Protein AF-A0AAQ4PZZ3-F1 (afdb_monomer)

Mean predicted aligned error: 20.76 Å

InterPro domains:
  IPR018154 TLV/ENV coat polyprotein [PF00429] (62-166)
  IPR018154 TLV/ENV coat polyprotein [PTHR10424] (34-172)

Sequence (214 aa):
MCLTSSNTPVRQLKFCGDCFHGQEWEKNTLRLETVDYRFKSFVNMTLAGLKGIREEMTAMRLMIMQNRMVLDQLTAAQGGVCAIVGEYCCTFIPENDEGIIHQAIQNMTKLQESMTRDKSPSPDWLTRVWYSWKGTLIQAATILCVLFAFVICGIPLIRHTIAQLLAKQMAMYSLGSPDDSPPNLFPRRDSDNNPNSDSDSLDELNTYDLDTYA

Structure (mmCIF, N/CA/C/O backbone):
data_AF-A0AAQ4PZZ3-F1
#
_entry.id   AF-A0AAQ4PZZ3-F1
#
loop_
_atom_site.group_PDB
_atom_site.id
_atom_site.type_symbol
_atom_site.label_atom_id
_atom_site.label_alt_id
_atom_site.label_comp_id
_atom_site.label_asym_id
_atom_site.label_entity_id
_atom_site.label_seq_id
_atom_site.pdbx_PDB_ins_code
_atom_site.Cartn_x
_atom_site.Cartn_y
_atom_site.Cartn_z
_atom_site.occupancy
_atom_site.B_iso_or_equiv
_atom_site.auth_seq_id
_atom_site.auth_comp_id
_atom_site.auth_asym_id
_atom_site.auth_atom_id
_atom_site.pdbx_PDB_model_num
ATOM 1 N N . MET A 1 1 ? -5.065 18.363 -39.121 1.00 35.03 1 MET A N 1
ATOM 2 C CA . MET A 1 1 ? -4.910 19.587 -38.306 1.00 35.03 1 MET A CA 1
ATOM 3 C C . MET A 1 1 ? -4.297 19.180 -36.978 1.00 35.03 1 MET A C 1
ATOM 5 O O . MET A 1 1 ? -4.949 18.469 -36.229 1.00 35.03 1 MET A O 1
ATOM 9 N N . CYS A 1 2 ? -3.036 19.536 -36.733 1.00 34.09 2 CYS A N 1
ATOM 10 C CA . CYS A 1 2 ? -2.372 19.288 -35.452 1.00 34.09 2 CYS A CA 1
ATOM 11 C C . CYS A 1 2 ? -2.546 20.530 -34.577 1.00 34.09 2 CYS A C 1
ATOM 13 O O . CYS A 1 2 ? -2.171 21.620 -35.001 1.00 34.09 2 CYS A O 1
ATOM 15 N N . LEU A 1 3 ? -3.116 20.372 -33.383 1.00 48.75 3 LEU A N 1
ATOM 16 C CA . LEU A 1 3 ? -3.110 21.426 -32.374 1.00 48.75 3 LEU A CA 1
ATOM 17 C C . LEU A 1 3 ? -1.761 21.380 -31.655 1.00 48.75 3 LEU A C 1
ATOM 19 O O . LEU A 1 3 ? -1.425 20.391 -31.008 1.00 48.75 3 LEU A O 1
ATOM 23 N N . THR A 1 4 ? -0.971 22.439 -31.794 1.00 40.16 4 THR A N 1
ATOM 24 C CA . THR A 1 4 ? 0.245 22.644 -31.007 1.00 40.16 4 THR A CA 1
ATOM 25 C C . THR A 1 4 ? -0.136 23.317 -29.691 1.00 40.16 4 THR A C 1
ATOM 27 O O . THR A 1 4 ? -0.435 24.509 -29.681 1.00 40.16 4 THR A O 1
ATOM 30 N N . SER A 1 5 ? -0.129 22.573 -28.582 1.00 40.22 5 SER A N 1
ATOM 31 C CA . SER A 1 5 ? -0.116 23.179 -27.245 1.00 40.22 5 SER A CA 1
ATOM 32 C C . SER A 1 5 ? 1.326 23.545 -26.908 1.00 40.22 5 SER A C 1
ATOM 34 O O . SER A 1 5 ? 2.179 22.666 -26.785 1.00 40.22 5 SER A O 1
ATOM 36 N N . SER A 1 6 ? 1.608 24.842 -26.805 1.00 46.06 6 SER A N 1
ATOM 37 C CA . SER A 1 6 ? 2.870 25.339 -26.263 1.00 46.06 6 SER A CA 1
ATOM 38 C C . SER A 1 6 ? 2.958 25.020 -24.762 1.00 46.06 6 SER A C 1
ATOM 40 O O . SER A 1 6 ? 1.937 24.907 -24.088 1.00 46.06 6 SER A O 1
ATOM 4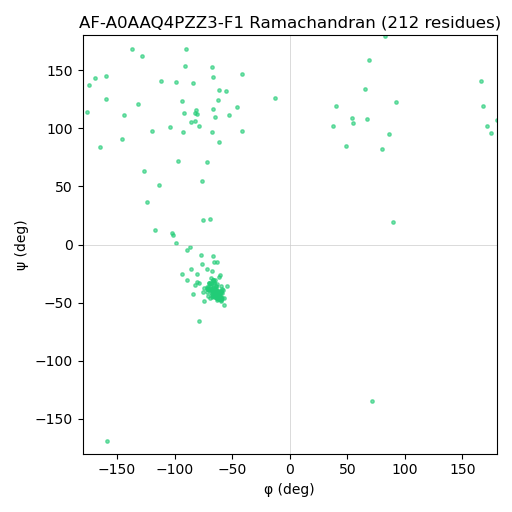2 N N . ASN A 1 7 ? 4.190 24.887 -24.261 1.00 51.09 7 ASN A N 1
ATOM 43 C CA . ASN A 1 7 ? 4.594 24.614 -22.873 1.00 51.09 7 ASN A CA 1
ATOM 44 C C . ASN A 1 7 ? 4.532 23.161 -22.371 1.00 51.09 7 ASN A C 1
ATOM 46 O O . ASN A 1 7 ? 3.656 22.788 -21.602 1.00 51.09 7 ASN A O 1
ATOM 50 N N . THR A 1 8 ? 5.567 22.374 -22.687 1.00 41.19 8 THR A N 1
ATOM 51 C CA . THR A 1 8 ? 6.328 21.560 -21.706 1.00 41.19 8 THR A CA 1
ATOM 52 C C . THR A 1 8 ? 7.609 20.997 -22.357 1.00 41.19 8 THR A C 1
ATOM 54 O O . THR A 1 8 ? 7.590 20.651 -23.539 1.00 41.19 8 THR A O 1
ATOM 57 N N . PRO A 1 9 ? 8.747 20.904 -21.636 1.00 4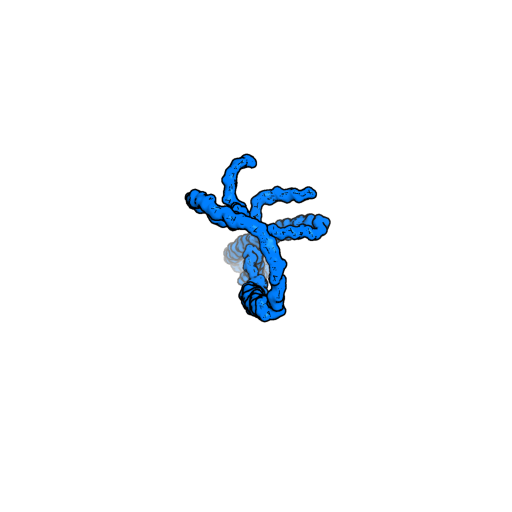8.69 9 PRO A N 1
ATOM 58 C CA . PRO A 1 9 ? 10.034 20.535 -22.221 1.00 48.69 9 PRO A CA 1
ATOM 59 C C . PRO A 1 9 ? 10.336 19.039 -22.038 1.00 48.69 9 PRO A C 1
ATOM 61 O O . PRO A 1 9 ? 11.206 18.679 -21.252 1.00 48.69 9 PRO A O 1
ATOM 64 N N . VAL A 1 10 ? 9.656 18.135 -22.751 1.00 38.62 10 VAL A N 1
ATOM 65 C CA . VAL A 1 10 ? 10.131 16.740 -22.845 1.00 38.62 10 VAL A CA 1
ATOM 66 C C . VAL A 1 10 ? 9.848 16.153 -24.231 1.00 38.62 10 VAL A C 1
ATOM 68 O O . VAL A 1 10 ? 8.706 15.921 -24.595 1.00 38.62 10 VAL A O 1
ATOM 71 N N . ARG A 1 11 ? 10.932 15.925 -24.988 1.00 40.38 11 ARG A N 1
ATOM 72 C CA . ARG A 1 11 ? 11.081 15.041 -26.164 1.00 40.38 11 ARG A CA 1
ATOM 73 C C . ARG A 1 11 ? 9.895 14.950 -27.138 1.00 40.38 11 ARG A C 1
ATOM 75 O O . ARG A 1 11 ? 8.987 14.144 -26.984 1.00 40.38 11 ARG A O 1
ATOM 82 N N . GLN A 1 12 ? 10.047 15.658 -28.254 1.00 38.38 12 GLN A N 1
ATOM 83 C CA . GLN A 1 12 ? 9.308 15.446 -29.500 1.00 38.38 12 GLN A CA 1
ATOM 84 C C . GLN A 1 12 ? 9.582 14.042 -30.076 1.00 38.38 12 GLN A C 1
ATOM 86 O O . GLN A 1 12 ? 10.481 13.863 -30.896 1.00 38.38 12 GLN A O 1
ATOM 91 N N . LEU A 1 13 ? 8.812 13.034 -29.667 1.00 39.34 13 LEU A N 1
ATOM 92 C CA . LEU A 1 13 ? 8.649 11.800 -30.438 1.00 39.34 13 LEU A CA 1
ATOM 93 C C . LEU A 1 13 ? 7.413 11.963 -31.326 1.00 39.34 13 LEU A C 1
ATOM 95 O O . LEU A 1 13 ? 6.281 11.772 -30.892 1.00 39.34 13 LEU A O 1
ATOM 99 N N . LYS A 1 14 ? 7.644 12.346 -32.587 1.00 45.34 14 LYS A N 1
ATOM 100 C CA . LYS A 1 14 ? 6.624 12.302 -33.641 1.00 45.34 14 LYS A CA 1
ATOM 101 C C . LYS A 1 14 ? 6.298 10.839 -33.944 1.00 45.34 14 LYS A C 1
ATOM 103 O O . LYS A 1 14 ? 6.995 10.201 -34.726 1.00 45.34 14 LYS A O 1
ATOM 108 N N . PHE A 1 15 ? 5.227 10.324 -33.349 1.00 40.03 15 PHE A N 1
ATOM 109 C CA . PHE A 1 15 ? 4.553 9.129 -33.848 1.00 40.03 15 PHE A CA 1
ATOM 110 C C . PHE A 1 15 ? 3.612 9.546 -34.982 1.00 40.03 15 PHE A C 1
ATOM 112 O O . PHE A 1 15 ? 2.582 10.173 -34.753 1.00 40.03 15 PHE A O 1
ATOM 119 N N . CYS A 1 16 ? 3.998 9.235 -36.219 1.00 52.06 16 CYS A N 1
ATOM 120 C CA . CYS A 1 16 ? 3.096 9.238 -37.365 1.00 52.06 16 CYS A CA 1
ATOM 121 C C . CYS A 1 16 ? 2.775 7.769 -37.665 1.00 52.06 16 CYS A C 1
ATOM 123 O O . CYS A 1 16 ? 3.623 7.048 -38.185 1.00 52.06 16 CYS A O 1
ATOM 125 N N . GLY A 1 17 ? 1.598 7.319 -37.235 1.00 43.00 17 GLY A N 1
ATOM 126 C CA . GLY A 1 17 ? 1.113 5.948 -37.396 1.00 43.00 17 GLY A CA 1
ATOM 127 C C . GLY A 1 17 ? -0.215 5.771 -36.659 1.00 43.00 17 GLY A C 1
ATOM 128 O O . GLY A 1 17 ? -0.222 5.592 -35.449 1.00 43.00 17 GLY A O 1
ATOM 129 N N . ASP A 1 18 ? -1.316 5.912 -37.401 1.00 45.34 18 ASP A N 1
ATOM 130 C CA . ASP A 1 18 ? -2.713 5.573 -37.077 1.00 45.34 18 ASP A CA 1
ATOM 131 C C . ASP A 1 18 ? -3.307 6.036 -35.725 1.00 45.34 18 ASP A C 1
ATOM 133 O O . ASP A 1 18 ? -3.464 5.288 -34.761 1.00 45.34 18 ASP A O 1
ATOM 137 N N . CYS A 1 19 ? -3.798 7.283 -35.705 1.00 53.69 19 CYS A N 1
ATOM 138 C CA . CYS A 1 19 ? -4.486 7.929 -34.575 1.00 53.69 19 CYS A CA 1
ATOM 139 C C . CYS A 1 19 ? -5.946 7.487 -34.309 1.00 53.69 19 CYS A C 1
ATOM 141 O O . CYS A 1 19 ? -6.675 8.232 -33.655 1.00 53.69 19 CYS A O 1
ATOM 143 N N . PHE A 1 20 ? -6.415 6.319 -34.763 1.00 49.25 20 PHE A N 1
ATOM 144 C CA . PHE A 1 20 ? -7.788 5.879 -34.434 1.00 49.25 20 PHE A CA 1
ATOM 145 C C . PHE A 1 20 ? -7.873 4.990 -33.188 1.00 49.25 20 PHE A C 1
ATOM 147 O O . PHE A 1 20 ? -8.886 5.012 -32.498 1.00 49.25 20 PHE A O 1
ATOM 154 N N . HIS A 1 21 ? -6.796 4.286 -32.824 1.00 55.56 21 HIS A N 1
ATOM 155 C CA . HIS A 1 21 ? -6.769 3.500 -31.586 1.00 55.56 21 HIS A CA 1
ATOM 156 C C . HIS A 1 21 ? -6.354 4.340 -30.362 1.00 55.56 21 HIS A C 1
ATOM 158 O O . HIS A 1 21 ? -6.675 3.967 -29.242 1.00 55.56 21 HIS A O 1
ATOM 164 N N . GLY A 1 22 ? -5.678 5.484 -30.559 1.00 56.22 22 GLY A N 1
ATOM 165 C CA . GLY A 1 22 ? -5.090 6.332 -29.507 1.00 56.22 22 GLY A CA 1
ATOM 166 C C . GLY A 1 22 ? -6.082 6.979 -28.529 1.00 56.22 22 GLY A C 1
ATOM 167 O O . GLY A 1 22 ? -5.800 7.073 -27.337 1.00 56.22 22 GLY A O 1
ATOM 168 N N . GLN A 1 23 ? -7.266 7.380 -29.003 1.00 60.12 23 GLN A N 1
ATOM 169 C CA . GLN A 1 23 ? -8.219 8.173 -28.208 1.00 60.12 23 GLN A CA 1
ATOM 170 C C . GLN A 1 23 ? -8.910 7.380 -27.084 1.00 60.12 23 GLN A C 1
ATOM 172 O O . GLN A 1 23 ? -9.441 7.964 -26.136 1.00 60.12 23 GLN A O 1
ATOM 177 N N . GLU A 1 24 ? -8.939 6.052 -27.196 1.00 68.50 24 GLU A N 1
ATOM 178 C CA . GLU A 1 24 ? -9.535 5.167 -26.193 1.00 68.50 24 GLU A CA 1
ATOM 179 C C . GLU A 1 24 ? -8.567 4.898 -25.033 1.00 68.50 24 GLU A C 1
ATOM 181 O O . GLU A 1 24 ? -8.981 4.881 -23.873 1.00 68.50 24 GLU A O 1
ATOM 186 N N . TRP A 1 25 ? -7.262 4.815 -25.311 1.00 65.94 25 TRP A N 1
ATOM 187 C CA . TRP A 1 25 ? -6.237 4.642 -24.279 1.00 65.94 25 TRP A CA 1
ATOM 188 C C . TRP A 1 25 ? -6.133 5.855 -23.352 1.00 65.94 25 TRP A C 1
ATOM 190 O O . TRP A 1 25 ? -6.028 5.673 -22.145 1.00 65.94 25 TRP A O 1
ATOM 200 N N . GLU A 1 26 ? -6.239 7.086 -23.867 1.00 74.38 26 GLU A N 1
ATOM 201 C CA . GLU A 1 26 ? -6.199 8.298 -23.027 1.00 74.38 26 GLU A CA 1
ATOM 202 C C . GLU A 1 26 ? -7.361 8.346 -22.025 1.00 74.38 26 GLU A C 1
ATOM 204 O O . GLU A 1 26 ? -7.168 8.622 -20.837 1.00 74.38 26 GLU A O 1
ATOM 209 N N . LYS A 1 27 ? -8.575 8.005 -22.480 1.00 80.19 27 LYS A N 1
ATOM 210 C CA . LYS A 1 27 ? -9.764 7.932 -21.617 1.00 80.1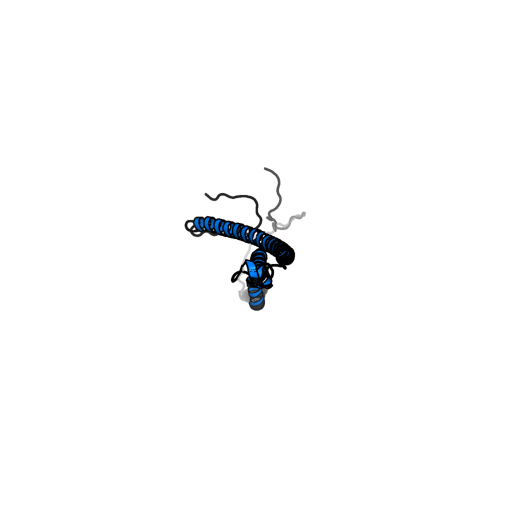9 27 LYS A CA 1
ATOM 211 C C . LYS A 1 27 ? -9.614 6.840 -20.557 1.00 80.19 27 LYS A C 1
ATOM 213 O O . LYS A 1 27 ? -9.992 7.062 -19.407 1.00 80.19 27 LYS A O 1
ATOM 218 N N . ASN A 1 28 ? -9.047 5.691 -20.921 1.00 85.69 28 ASN A N 1
ATOM 219 C CA . ASN A 1 28 ? -8.851 4.563 -20.009 1.00 85.69 28 ASN A CA 1
ATOM 220 C C . ASN A 1 28 ? -7.746 4.828 -18.970 1.00 85.69 28 ASN A C 1
ATOM 222 O O . ASN A 1 28 ? -7.923 4.479 -17.802 1.00 85.69 28 ASN A O 1
ATOM 226 N N . THR A 1 29 ? -6.663 5.518 -19.337 1.00 86.38 29 THR A N 1
ATOM 227 C CA . THR A 1 29 ? -5.587 5.909 -18.406 1.00 86.38 29 THR A CA 1
ATOM 228 C C . THR A 1 29 ? -6.093 6.858 -17.320 1.00 86.38 29 THR A C 1
ATOM 230 O O . THR A 1 29 ? -5.904 6.590 -16.135 1.00 86.38 29 THR A O 1
ATOM 233 N N . LEU A 1 30 ? -6.840 7.907 -17.691 1.00 85.50 30 LEU A N 1
ATOM 234 C CA . LEU A 1 30 ? -7.425 8.848 -16.721 1.00 85.50 30 LEU A CA 1
ATOM 235 C C . LEU A 1 30 ? -8.374 8.154 -15.732 1.00 85.50 30 LEU A C 1
ATOM 237 O O . LEU A 1 30 ? -8.458 8.515 -14.553 1.00 85.50 30 LEU A O 1
ATOM 241 N N . ARG A 1 31 ? -9.110 7.144 -16.206 1.00 87.50 31 ARG A N 1
ATOM 242 C CA . ARG A 1 31 ? -10.007 6.348 -15.363 1.00 87.50 31 ARG A CA 1
ATOM 243 C C . ARG A 1 31 ? -9.231 5.508 -14.356 1.00 87.50 31 ARG A C 1
ATOM 245 O O . ARG A 1 31 ? -9.631 5.484 -13.194 1.00 87.50 31 ARG A O 1
ATOM 252 N N . LEU A 1 32 ? -8.131 4.883 -14.768 1.00 89.56 32 LEU A N 1
ATOM 253 C CA . LEU A 1 32 ? -7.269 4.104 -13.877 1.00 89.56 32 LEU A CA 1
ATOM 254 C C . LEU A 1 32 ? -6.655 4.976 -12.776 1.00 89.56 32 LEU A C 1
ATOM 256 O O . LEU A 1 32 ? -6.766 4.629 -11.602 1.00 89.56 32 LEU A O 1
ATOM 260 N N . GLU A 1 33 ? -6.111 6.143 -13.126 1.00 88.44 33 GLU A N 1
ATOM 261 C CA . GLU A 1 33 ? -5.552 7.093 -12.151 1.00 88.44 33 GLU A CA 1
ATOM 262 C C . GLU A 1 33 ? -6.607 7.579 -11.149 1.00 88.44 33 GLU A C 1
ATOM 264 O O . GLU A 1 33 ? -6.365 7.661 -9.943 1.00 88.44 33 GLU A O 1
ATOM 269 N N . THR A 1 34 ? -7.818 7.856 -11.640 1.00 91.38 34 THR A N 1
ATOM 270 C CA . THR A 1 34 ? -8.932 8.285 -10.788 1.00 91.38 34 THR A CA 1
ATOM 271 C C . THR A 1 34 ? -9.346 7.189 -9.804 1.00 91.38 34 THR A C 1
ATOM 273 O O . THR A 1 34 ? -9.641 7.486 -8.644 1.00 91.38 34 THR A O 1
ATOM 276 N N . VAL A 1 35 ? -9.403 5.931 -10.251 1.00 92.50 35 VAL A N 1
ATOM 277 C CA . VAL A 1 35 ? -9.747 4.787 -9.395 1.00 92.50 35 VAL A CA 1
ATOM 278 C C . VAL A 1 35 ? -8.662 4.559 -8.346 1.00 92.50 35 VAL A C 1
ATOM 280 O O . VAL A 1 35 ? -8.999 4.417 -7.172 1.00 92.50 35 VAL A O 1
ATOM 283 N N . ASP A 1 36 ? -7.387 4.610 -8.731 1.00 90.06 36 ASP A N 1
ATOM 284 C CA . ASP A 1 36 ? -6.252 4.469 -7.812 1.00 90.06 36 ASP A CA 1
ATOM 285 C C . ASP A 1 36 ? -6.263 5.550 -6.719 1.00 90.06 36 ASP A C 1
ATOM 287 O O . ASP A 1 36 ? -6.178 5.246 -5.527 1.00 90.06 36 ASP A O 1
ATOM 291 N N . TYR A 1 37 ? -6.480 6.815 -7.093 1.00 88.94 37 TYR A N 1
ATOM 292 C CA . TYR A 1 37 ? -6.589 7.913 -6.131 1.00 88.94 37 TYR A CA 1
ATOM 293 C C . TYR A 1 37 ? -7.740 7.706 -5.134 1.00 88.94 37 TYR A C 1
ATOM 295 O O . TYR A 1 37 ? -7.566 7.866 -3.921 1.00 88.94 37 TYR A O 1
ATOM 303 N N . ARG A 1 38 ? -8.924 7.328 -5.633 1.00 93.88 38 ARG A N 1
ATOM 304 C CA . ARG A 1 38 ? -10.102 7.077 -4.790 1.00 93.88 38 ARG A CA 1
ATOM 305 C C . ARG A 1 38 ? -9.882 5.888 -3.866 1.00 93.88 38 ARG A C 1
ATOM 307 O O . ARG A 1 38 ? -10.260 5.959 -2.701 1.00 93.88 38 ARG A O 1
ATOM 314 N N . PHE A 1 39 ? -9.248 4.833 -4.360 1.00 93.19 39 PHE A N 1
ATOM 315 C CA . PHE A 1 39 ? -8.939 3.646 -3.576 1.00 93.19 39 PHE A CA 1
ATOM 316 C C . PHE A 1 39 ? -7.928 3.949 -2.462 1.00 93.19 39 PHE A C 1
ATOM 318 O O . PHE A 1 39 ? -8.168 3.597 -1.309 1.00 93.19 39 PHE A O 1
ATOM 325 N N . LYS A 1 40 ? -6.864 4.706 -2.757 1.00 91.62 40 LYS A N 1
ATOM 326 C CA . LYS A 1 40 ? -5.902 5.193 -1.751 1.00 91.62 40 LYS A CA 1
ATOM 327 C C . LYS A 1 40 ? -6.579 6.011 -0.655 1.00 91.62 40 LYS A C 1
ATOM 329 O O . LYS A 1 40 ? -6.319 5.800 0.529 1.00 91.62 40 LYS A O 1
ATOM 334 N N . SER A 1 41 ? -7.463 6.930 -1.042 1.00 93.62 41 SER A N 1
ATOM 335 C CA . SER A 1 41 ? -8.235 7.739 -0.095 1.00 93.62 41 SER A CA 1
ATOM 336 C C . SER A 1 41 ? -9.170 6.877 0.757 1.00 93.62 41 SER A C 1
ATOM 338 O O . SER A 1 41 ? -9.195 7.030 1.978 1.00 93.62 41 SER A O 1
ATOM 340 N N . PHE A 1 42 ? -9.876 5.930 0.133 1.00 94.88 42 PHE A N 1
ATOM 341 C CA . PHE A 1 42 ? -10.747 4.981 0.818 1.00 94.88 42 PHE A CA 1
ATOM 342 C C . PHE A 1 42 ? -9.979 4.177 1.871 1.00 94.88 42 PHE A C 1
ATOM 344 O O . PHE A 1 42 ? -10.359 4.206 3.037 1.00 94.88 42 PHE A O 1
ATOM 351 N N . VAL A 1 43 ? -8.853 3.558 1.503 1.00 94.81 43 VAL A N 1
ATOM 352 C CA . VAL A 1 43 ? -8.017 2.779 2.433 1.00 94.81 43 VAL A CA 1
ATOM 353 C C . VAL A 1 43 ? -7.513 3.641 3.591 1.00 94.81 43 VAL A C 1
ATOM 355 O O . VAL A 1 43 ? -7.551 3.194 4.735 1.00 94.81 43 VAL A O 1
ATOM 358 N N . ASN A 1 44 ? -7.102 4.886 3.333 1.00 94.44 44 ASN A N 1
ATOM 359 C CA . ASN A 1 44 ? -6.669 5.805 4.387 1.00 94.44 44 ASN A CA 1
ATOM 360 C C . ASN A 1 44 ? -7.804 6.142 5.375 1.00 94.44 44 ASN A C 1
ATOM 362 O O . ASN A 1 44 ? -7.593 6.135 6.588 1.00 94.44 44 ASN A O 1
ATOM 366 N N . MET A 1 45 ? -9.021 6.391 4.875 1.00 95.25 45 MET A N 1
ATOM 367 C CA . MET A 1 45 ? -10.197 6.630 5.722 1.00 95.25 45 MET A CA 1
ATOM 368 C C . MET A 1 45 ? -10.602 5.378 6.509 1.00 95.25 45 MET A C 1
ATOM 370 O O . MET A 1 45 ? -10.880 5.469 7.703 1.00 95.25 45 MET A O 1
ATOM 374 N N . THR A 1 46 ? -10.591 4.199 5.880 1.00 94.88 46 THR A N 1
ATOM 375 C CA . THR A 1 46 ? -10.889 2.929 6.557 1.00 94.88 46 THR A CA 1
ATOM 376 C C . THR A 1 46 ? -9.865 2.620 7.647 1.00 94.88 46 THR A C 1
ATOM 378 O O . THR A 1 46 ? -10.247 2.198 8.736 1.00 94.88 46 THR A O 1
ATOM 381 N N . LEU A 1 47 ? -8.578 2.885 7.400 1.00 94.25 47 LEU A N 1
ATOM 382 C CA . LEU A 1 47 ? -7.520 2.714 8.394 1.00 94.25 47 LEU A CA 1
ATO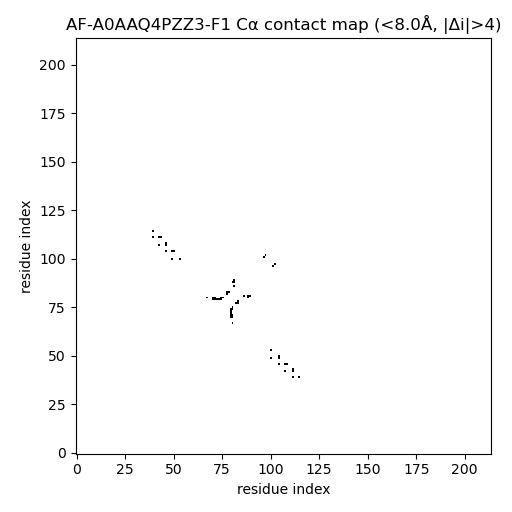M 383 C C . LEU A 1 47 ? -7.746 3.611 9.619 1.00 94.25 47 LEU A C 1
ATOM 385 O O . LEU A 1 47 ? -7.565 3.154 10.747 1.00 94.25 47 LEU A O 1
ATOM 389 N N . ALA A 1 48 ? -8.154 4.865 9.410 1.00 94.06 48 ALA A N 1
ATOM 390 C CA . ALA A 1 48 ? -8.496 5.779 10.498 1.00 94.06 48 ALA A CA 1
ATOM 391 C C . ALA A 1 48 ? -9.726 5.293 11.286 1.00 94.06 48 ALA A C 1
ATOM 393 O O . ALA A 1 48 ? -9.681 5.242 12.514 1.00 94.06 48 ALA A O 1
ATOM 394 N N . GLY A 1 49 ? -10.784 4.855 10.593 1.00 94.50 49 GLY A N 1
ATOM 395 C CA . GLY A 1 49 ? -11.991 4.317 11.227 1.00 94.50 49 GLY A CA 1
ATOM 396 C C . GLY A 1 49 ? -11.725 3.059 12.057 1.00 94.50 49 GLY A C 1
ATOM 397 O O . GLY A 1 49 ? -12.165 2.971 13.199 1.00 94.50 49 GLY A O 1
ATOM 398 N N . LEU A 1 50 ? -10.937 2.111 11.538 1.00 92.81 50 LEU A N 1
ATOM 399 C CA . LEU A 1 50 ? -10.566 0.900 12.279 1.00 92.81 50 LEU A CA 1
ATOM 400 C C . LEU A 1 50 ? -9.739 1.205 13.535 1.00 92.81 50 LEU A C 1
ATOM 402 O O . LEU A 1 50 ? -9.855 0.485 14.527 1.00 92.81 50 LEU A O 1
ATOM 406 N N . LYS A 1 51 ? -8.893 2.245 13.501 1.00 90.88 51 LYS A N 1
ATOM 407 C CA . LYS A 1 51 ? -8.127 2.677 14.680 1.00 90.88 51 LYS A CA 1
ATOM 408 C C . LYS A 1 51 ? -9.063 3.242 15.748 1.00 90.88 51 LYS A C 1
ATOM 410 O O . LYS A 1 51 ? -8.967 2.811 16.891 1.00 90.88 51 LYS A O 1
ATOM 415 N N . GLY A 1 52 ? -10.011 4.095 15.353 1.00 92.31 52 GLY A N 1
ATOM 416 C CA . GLY A 1 52 ? -11.034 4.630 16.257 1.00 92.31 52 GLY A CA 1
ATOM 417 C C . GLY A 1 52 ? -11.897 3.536 16.892 1.00 92.31 52 GLY A C 1
ATOM 418 O O . GLY A 1 52 ? -12.010 3.478 18.111 1.00 92.31 52 GLY A O 1
ATOM 419 N N . ILE A 1 53 ? -12.410 2.594 16.090 1.00 91.31 53 ILE A N 1
ATOM 420 C CA . ILE A 1 53 ? -13.224 1.466 16.586 1.00 91.31 53 ILE A CA 1
ATOM 421 C C . ILE A 1 53 ? -12.459 0.635 17.621 1.00 91.31 53 ILE A C 1
ATOM 423 O O . ILE A 1 53 ? -13.036 0.195 18.612 1.00 91.31 53 ILE A O 1
ATOM 427 N N . ARG A 1 54 ? -11.156 0.413 17.410 1.00 88.88 54 ARG A N 1
ATOM 428 C CA . ARG A 1 54 ? -10.328 -0.327 18.368 1.00 88.88 54 ARG A CA 1
ATOM 429 C C . ARG A 1 54 ? -10.239 0.396 19.711 1.00 88.88 54 ARG A C 1
ATOM 431 O O . ARG A 1 54 ? -10.362 -0.243 20.751 1.00 88.88 54 ARG A O 1
ATOM 438 N N . GLU A 1 55 ? -9.994 1.702 19.693 1.00 88.38 55 GLU A N 1
ATOM 439 C CA . GLU A 1 55 ? -9.878 2.510 20.910 1.00 88.38 55 GLU A CA 1
ATOM 440 C C . GLU A 1 55 ? -11.204 2.545 21.682 1.00 88.38 55 GLU A C 1
ATOM 442 O O . GLU A 1 55 ? -11.225 2.290 22.889 1.00 88.38 55 GLU A O 1
ATOM 447 N N . GLU A 1 56 ? -12.319 2.758 20.978 1.00 91.31 56 GLU A N 1
ATOM 448 C CA . GLU A 1 56 ? -13.660 2.752 21.569 1.00 91.31 56 GLU A CA 1
ATOM 449 C C . GLU A 1 56 ? -14.036 1.386 22.152 1.00 91.31 56 GLU A C 1
ATOM 451 O O . GLU A 1 56 ? -14.562 1.312 23.263 1.00 91.31 56 GLU A O 1
ATOM 456 N N . MET A 1 57 ? -13.732 0.291 21.449 1.00 89.00 57 MET A N 1
ATOM 457 C CA . MET A 1 57 ? -14.034 -1.067 21.906 1.00 89.00 57 MET A CA 1
ATOM 458 C C . MET A 1 57 ? -13.282 -1.415 23.196 1.00 89.00 57 MET A C 1
ATOM 460 O O . MET A 1 57 ? -13.874 -1.975 24.122 1.00 89.00 57 MET A O 1
ATOM 464 N N . THR A 1 58 ? -12.005 -1.036 23.299 1.00 86.12 58 THR A N 1
ATOM 465 C CA . THR A 1 58 ? -11.210 -1.233 24.521 1.00 86.12 58 THR A CA 1
ATOM 466 C C . THR A 1 58 ? -11.784 -0.434 25.693 1.00 86.12 58 THR A C 1
ATOM 468 O O . THR A 1 58 ? -11.918 -0.966 26.798 1.00 86.12 58 THR A O 1
ATOM 471 N N . ALA A 1 59 ? -12.192 0.817 25.459 1.00 89.75 59 ALA A N 1
ATOM 472 C CA . ALA A 1 59 ? -12.820 1.649 26.483 1.00 89.75 59 ALA A CA 1
ATOM 473 C C . ALA A 1 59 ? -14.180 1.087 26.936 1.00 89.75 59 ALA A C 1
ATOM 475 O O . ALA A 1 59 ? -14.442 0.976 28.137 1.00 89.75 59 ALA A O 1
ATOM 476 N N . MET A 1 60 ? -15.028 0.671 25.991 1.00 89.81 60 MET A N 1
ATOM 477 C CA . MET A 1 60 ? -16.340 0.087 26.274 1.00 89.81 60 MET A CA 1
ATOM 478 C C . MET A 1 60 ? -16.212 -1.219 27.060 1.00 89.81 60 MET A C 1
ATOM 480 O O . MET A 1 60 ? -16.940 -1.428 28.029 1.00 89.81 60 MET A O 1
ATOM 484 N N . ARG A 1 61 ? -15.247 -2.072 26.703 1.00 87.00 61 ARG A N 1
ATOM 485 C CA . ARG A 1 61 ? -14.952 -3.307 27.435 1.00 87.00 61 ARG A CA 1
ATOM 486 C C . ARG A 1 61 ? -14.588 -3.025 28.889 1.00 87.00 61 ARG A C 1
ATOM 488 O O . ARG A 1 61 ? -15.130 -3.675 29.778 1.00 87.00 61 ARG A O 1
ATOM 495 N N . LEU A 1 62 ? -13.722 -2.044 29.145 1.00 88.75 62 LEU A N 1
ATOM 496 C CA . LEU A 1 62 ? -13.342 -1.660 30.506 1.00 88.75 62 LEU A CA 1
ATOM 497 C C . LEU A 1 62 ? -14.548 -1.149 31.311 1.00 88.75 62 LEU A C 1
ATOM 499 O O . LEU A 1 62 ? -14.719 -1.532 32.469 1.00 88.75 62 LEU A O 1
ATOM 503 N N . MET A 1 63 ? -15.415 -0.332 30.704 1.00 91.94 63 MET A N 1
ATOM 504 C CA . MET A 1 63 ? -16.653 0.116 31.354 1.00 91.94 63 MET A CA 1
ATOM 505 C C . MET A 1 63 ? -17.613 -1.044 31.639 1.00 91.94 63 MET A C 1
ATOM 507 O O . MET A 1 63 ? -18.182 -1.113 32.725 1.00 91.94 63 MET A O 1
ATOM 511 N N . ILE A 1 64 ? -17.776 -1.986 30.704 1.00 89.44 64 ILE A N 1
ATOM 512 C CA . ILE A 1 64 ? -18.612 -3.181 30.900 1.00 89.44 64 ILE A CA 1
ATOM 513 C C . ILE A 1 64 ? -18.080 -4.026 32.064 1.00 89.44 64 ILE A C 1
ATOM 515 O O . ILE A 1 64 ? -18.871 -4.493 32.883 1.00 89.44 64 ILE A O 1
ATOM 519 N N . MET A 1 65 ? -16.759 -4.185 32.181 1.00 88.00 65 MET A N 1
ATOM 520 C CA . MET A 1 65 ? -16.145 -4.908 33.301 1.00 88.00 65 MET A CA 1
ATOM 521 C C . MET A 1 65 ? -16.410 -4.218 34.644 1.00 88.00 65 MET A C 1
ATOM 523 O O . MET A 1 65 ? -16.770 -4.889 35.612 1.00 88.00 65 MET A O 1
ATOM 527 N N . GLN A 1 66 ? -16.312 -2.886 34.700 1.00 92.69 66 GLN A N 1
ATOM 528 C CA . GLN A 1 66 ? -16.665 -2.118 35.900 1.00 92.69 66 GLN A CA 1
ATOM 529 C C . GLN A 1 66 ? -18.150 -2.270 36.253 1.00 92.69 66 GLN A C 1
ATOM 531 O O . GLN A 1 66 ? -18.485 -2.568 37.399 1.00 92.69 66 GLN A O 1
ATOM 536 N N . ASN A 1 67 ? -19.041 -2.149 35.266 1.00 90.75 67 ASN A N 1
ATOM 537 C CA . ASN A 1 67 ? -20.480 -2.329 35.464 1.00 90.75 67 ASN A CA 1
ATOM 538 C C . ASN A 1 67 ? -20.805 -3.730 35.988 1.00 90.75 67 ASN A C 1
ATOM 540 O O . ASN A 1 67 ? -21.643 -3.879 36.875 1.00 90.75 67 ASN A O 1
ATOM 544 N N . ARG A 1 68 ? -20.119 -4.758 35.480 1.00 88.44 68 ARG A N 1
ATOM 545 C CA . ARG A 1 68 ? -20.294 -6.135 35.939 1.00 88.44 68 ARG A CA 1
ATOM 546 C C . ARG A 1 68 ? -19.859 -6.311 37.391 1.00 88.44 68 ARG A C 1
ATOM 548 O O . ARG A 1 68 ? -20.587 -6.947 38.138 1.00 88.44 68 ARG A O 1
ATOM 555 N N . MET A 1 69 ? -18.731 -5.727 37.798 1.00 89.75 69 MET A N 1
ATOM 556 C CA . MET A 1 69 ? -18.259 -5.784 39.188 1.00 89.75 69 MET A CA 1
ATOM 557 C C . MET A 1 69 ? -19.262 -5.146 40.159 1.00 89.75 69 MET A C 1
ATOM 559 O O . MET A 1 69 ? -19.587 -5.734 41.188 1.00 89.75 69 MET A O 1
ATOM 563 N N . VAL A 1 70 ? -19.791 -3.967 39.816 1.00 93.44 70 VAL A N 1
ATOM 564 C CA . VAL A 1 70 ? -20.799 -3.279 40.641 1.00 93.44 70 VAL A CA 1
ATOM 565 C C . VAL A 1 70 ? -22.080 -4.103 40.733 1.00 93.44 70 VAL A C 1
ATOM 567 O O . VAL A 1 70 ? -22.629 -4.285 41.820 1.00 93.44 70 VAL A O 1
ATOM 570 N N . LEU A 1 71 ? -22.556 -4.624 39.601 1.00 89.44 71 LEU A N 1
ATOM 571 C CA . LEU A 1 71 ? -23.780 -5.415 39.562 1.00 89.44 71 LEU A CA 1
ATOM 572 C C . LEU A 1 71 ? -23.623 -6.731 40.339 1.00 89.44 71 LEU A C 1
ATOM 574 O O . LEU A 1 71 ? -24.571 -7.168 40.986 1.00 89.44 71 LEU A O 1
ATOM 578 N N . ASP A 1 72 ? -22.426 -7.320 40.349 1.00 87.81 72 ASP A N 1
ATOM 579 C CA . ASP A 1 72 ? -22.107 -8.518 41.132 1.00 87.81 72 ASP A CA 1
ATOM 580 C C . ASP A 1 72 ? -22.119 -8.242 42.635 1.00 87.81 72 ASP A C 1
ATOM 582 O O . ASP A 1 72 ? -22.699 -9.006 43.403 1.00 87.81 72 ASP A O 1
ATOM 586 N N . GLN A 1 73 ? -21.611 -7.084 43.059 1.00 88.44 73 GLN A N 1
ATOM 587 C CA . GLN A 1 73 ? -21.688 -6.663 44.456 1.00 88.44 73 GLN A CA 1
ATOM 588 C C . GLN A 1 73 ? -23.134 -6.421 44.916 1.00 88.44 73 GLN A C 1
ATOM 590 O O . GLN A 1 73 ? -23.501 -6.816 46.023 1.00 88.44 73 GLN A O 1
ATOM 595 N N . LEU A 1 74 ? -23.976 -5.815 44.073 1.00 89.94 74 LEU A N 1
ATOM 596 C CA . LEU A 1 74 ? -25.400 -5.606 44.376 1.00 89.94 74 LEU A CA 1
ATOM 597 C C . LEU A 1 74 ? -26.185 -6.921 44.444 1.00 89.94 74 LEU A C 1
ATOM 599 O O . LEU A 1 74 ? -27.155 -7.032 45.192 1.00 89.94 74 LEU A O 1
ATOM 603 N N . THR A 1 75 ? -25.766 -7.920 43.671 1.00 87.69 75 THR A N 1
ATOM 604 C CA . THR A 1 75 ? -26.445 -9.217 43.552 1.00 87.69 75 THR A CA 1
ATOM 605 C C . THR A 1 75 ? -25.771 -10.320 44.364 1.00 87.69 75 THR A C 1
ATOM 607 O O . THR A 1 75 ? -26.195 -11.473 44.306 1.00 87.69 75 THR A O 1
ATOM 610 N N . ALA A 1 76 ? -24.787 -9.977 45.202 1.00 85.62 76 ALA A N 1
ATOM 611 C CA . ALA A 1 76 ? -24.036 -10.927 46.020 1.00 85.62 76 ALA A CA 1
ATOM 612 C C . ALA A 1 76 ? -24.944 -11.811 46.897 1.00 85.62 76 ALA A C 1
ATOM 614 O O . ALA A 1 76 ? -24.690 -13.002 47.050 1.00 85.62 76 ALA A O 1
ATOM 615 N N . ALA A 1 77 ? -26.056 -11.263 47.404 1.00 83.56 77 ALA A N 1
ATOM 616 C CA . ALA A 1 77 ? -27.036 -12.011 48.198 1.00 83.56 77 ALA A CA 1
ATOM 617 C C . ALA A 1 77 ? -27.812 -13.079 47.397 1.00 83.56 77 ALA A C 1
ATOM 619 O O . ALA A 1 77 ? -28.330 -14.024 47.984 1.00 83.56 77 ALA A O 1
ATOM 620 N N . GLN A 1 78 ? -27.895 -12.938 46.071 1.00 82.50 78 GLN A N 1
ATOM 621 C CA . GLN A 1 78 ? -28.568 -13.870 45.159 1.00 82.50 78 GLN A CA 1
ATOM 622 C C . GLN A 1 78 ? -27.578 -14.776 44.404 1.00 82.50 78 GLN A C 1
ATOM 624 O O . GLN A 1 78 ? -27.985 -15.499 43.501 1.00 82.50 78 GLN A O 1
ATOM 629 N N . GLY A 1 79 ? -26.292 -14.768 44.780 1.00 81.75 79 GLY A N 1
ATOM 630 C CA . GLY A 1 79 ? -25.246 -15.553 44.115 1.00 81.75 79 GLY A CA 1
ATOM 631 C C . GLY A 1 79 ? -24.548 -14.835 42.952 1.00 81.75 79 GLY A C 1
ATOM 632 O O . GLY A 1 79 ? -23.934 -15.497 42.117 1.00 81.75 79 GLY A O 1
ATOM 633 N N . GLY A 1 80 ? -24.634 -13.501 42.891 1.00 81.94 80 GLY A N 1
ATOM 634 C CA . GLY A 1 80 ? -23.997 -12.671 41.865 1.00 81.94 80 GLY A CA 1
ATOM 635 C C . GLY A 1 80 ? -24.802 -12.571 40.566 1.00 81.94 80 GLY A C 1
ATOM 636 O O . GLY A 1 80 ? -25.863 -13.184 40.408 1.00 81.94 80 GLY A O 1
ATOM 637 N N . VAL A 1 81 ? -24.281 -11.826 39.586 1.00 82.00 81 VAL A N 1
ATOM 638 C CA . VAL A 1 81 ? -24.966 -11.604 38.289 1.00 82.00 81 VAL A CA 1
ATOM 639 C C . VAL A 1 81 ? -25.163 -12.930 37.554 1.00 82.00 81 VAL A C 1
ATOM 641 O O . VAL A 1 81 ? -26.116 -13.104 36.797 1.00 82.00 81 VAL A O 1
ATOM 644 N N . CYS A 1 82 ? -24.277 -13.893 37.804 1.00 82.44 82 CYS A N 1
ATOM 645 C CA . CYS A 1 82 ? -24.278 -15.178 37.127 1.00 82.44 82 CYS A CA 1
ATOM 646 C C . CYS A 1 82 ? -25.431 -16.093 37.510 1.00 82.44 82 CYS A C 1
ATOM 648 O O . CYS A 1 82 ? -26.001 -16.756 36.648 1.00 82.44 82 CYS A O 1
ATOM 650 N N . ALA A 1 83 ? -25.801 -16.088 38.788 1.00 78.69 83 ALA A N 1
ATOM 651 C CA . ALA A 1 83 ? -26.932 -16.859 39.279 1.00 78.69 83 ALA A CA 1
ATOM 652 C C . ALA A 1 83 ? -28.269 -16.319 38.743 1.00 78.69 83 ALA A C 1
ATOM 654 O O . ALA A 1 83 ? -29.208 -17.086 38.552 1.00 78.69 83 ALA A O 1
ATOM 655 N N . ILE A 1 84 ? -28.337 -15.014 38.454 1.00 81.06 84 ILE A N 1
ATOM 656 C CA . ILE A 1 84 ? -29.543 -14.342 37.949 1.00 81.06 84 ILE A CA 1
ATOM 657 C C . ILE A 1 84 ? -29.670 -14.483 36.426 1.00 81.06 84 ILE A C 1
ATOM 659 O O . ILE A 1 84 ? -30.760 -14.728 35.917 1.00 81.06 84 ILE A O 1
ATOM 663 N N . VAL A 1 85 ? -28.566 -14.322 35.689 1.00 83.38 85 VAL A N 1
ATOM 664 C CA . VAL A 1 85 ? -28.543 -14.386 34.214 1.00 83.38 85 VAL A CA 1
ATOM 665 C C . VAL A 1 85 ? -28.525 -15.833 33.699 1.00 83.38 85 VAL A C 1
ATOM 667 O O . VAL A 1 85 ? -28.981 -16.096 32.586 1.00 83.38 85 VAL A O 1
ATOM 670 N N . GLY A 1 86 ? -28.021 -16.782 34.494 1.00 78.56 86 GLY A N 1
ATOM 671 C CA . GLY A 1 86 ? -27.963 -18.196 34.131 1.00 78.56 86 GLY A CA 1
ATOM 672 C C . GLY A 1 86 ? -26.918 -18.492 33.051 1.00 78.56 86 GLY A C 1
ATOM 673 O O . GLY A 1 86 ? -25.780 -18.027 33.118 1.00 78.56 86 GLY A O 1
ATOM 674 N N . GLU A 1 87 ? -27.299 -19.282 32.045 1.00 72.25 87 GLU A N 1
ATOM 675 C CA . GLU A 1 87 ? -26.388 -19.902 31.065 1.00 72.25 87 GLU A CA 1
ATOM 676 C C . GLU A 1 87 ? -25.574 -18.894 30.221 1.00 72.25 87 GLU A C 1
ATOM 678 O O . GLU A 1 87 ? -24.454 -19.182 29.806 1.00 72.25 87 GLU A O 1
ATOM 683 N N . TYR A 1 88 ? -26.080 -17.669 30.030 1.00 74.75 88 TYR A N 1
ATOM 684 C CA . TYR A 1 88 ? -25.429 -16.616 29.228 1.00 74.75 88 TYR A CA 1
ATOM 685 C C . TYR A 1 88 ? -24.412 -15.765 30.002 1.00 74.75 88 TYR A C 1
ATOM 687 O O . TYR A 1 88 ? -23.791 -14.861 29.446 1.00 74.75 88 TYR A O 1
ATOM 695 N N . CYS A 1 89 ? -24.246 -16.010 31.299 1.00 76.25 89 CYS A N 1
ATOM 696 C CA . CYS A 1 89 ? -23.461 -15.155 32.180 1.00 76.25 89 CYS A CA 1
ATOM 697 C C . CYS A 1 89 ? -21.964 -15.095 31.828 1.00 76.25 89 CYS A C 1
ATOM 699 O O . CYS A 1 89 ? -21.330 -14.051 32.017 1.00 76.25 89 CYS A O 1
ATOM 701 N N . CYS A 1 90 ? -21.383 -16.201 31.370 1.00 69.50 90 CYS A N 1
ATOM 702 C CA . CYS A 1 90 ? -19.938 -16.362 31.208 1.00 69.50 90 CYS A CA 1
ATOM 703 C C . CYS A 1 90 ? -19.551 -16.503 29.738 1.00 69.50 90 CYS A C 1
ATOM 705 O O . CYS A 1 90 ? -18.817 -17.415 29.362 1.00 69.50 90 CYS A O 1
ATOM 707 N N . THR A 1 91 ? -20.014 -15.588 28.888 1.00 67.88 91 THR A N 1
ATOM 708 C CA . THR A 1 91 ? -19.382 -15.433 27.579 1.00 67.88 91 THR A CA 1
ATOM 709 C C . THR A 1 91 ? -17.956 -14.942 27.815 1.00 67.88 91 THR A C 1
ATOM 711 O O . THR A 1 91 ? -17.758 -13.819 28.281 1.00 67.88 91 THR A O 1
ATOM 714 N N . PHE A 1 92 ? -16.968 -15.799 27.555 1.00 61.81 92 PHE A N 1
ATOM 715 C CA . PHE A 1 92 ? -15.556 -15.428 27.566 1.00 61.81 92 PHE A CA 1
ATOM 716 C C . PHE A 1 92 ? -15.391 -14.213 26.653 1.00 61.81 92 PHE A C 1
ATOM 718 O O . PHE A 1 92 ? -15.610 -14.330 25.452 1.00 61.81 92 PHE A O 1
ATOM 725 N N . ILE A 1 93 ? -15.076 -13.045 27.219 1.00 65.94 93 ILE A N 1
ATOM 726 C CA . ILE A 1 93 ? -14.682 -11.888 26.420 1.00 65.94 93 ILE A CA 1
ATOM 727 C C . ILE A 1 93 ? -13.220 -12.151 26.061 1.00 65.94 93 ILE A C 1
ATOM 729 O O . ILE A 1 93 ? -12.360 -12.003 26.935 1.00 65.94 93 ILE A O 1
ATOM 733 N N . PRO A 1 94 ? -12.907 -12.597 24.831 1.00 59.38 94 PRO A N 1
ATOM 734 C CA . PRO A 1 94 ? -11.537 -12.920 24.492 1.00 59.38 94 PRO A CA 1
ATOM 735 C C . PRO A 1 94 ? -10.712 -11.649 24.613 1.00 59.38 94 PRO A C 1
ATOM 737 O O . PRO A 1 94 ? -11.004 -10.652 23.971 1.00 59.38 94 PRO A O 1
ATOM 740 N N . GLU A 1 95 ? -9.649 -11.650 25.408 1.00 57.31 95 GLU A N 1
ATOM 741 C CA . GLU A 1 95 ? -8.629 -10.581 25.426 1.00 57.31 95 GLU A CA 1
ATOM 742 C C . GLU A 1 95 ? -7.784 -10.564 24.133 1.00 57.31 95 GLU A C 1
ATOM 744 O O . GLU A 1 95 ? -6.680 -10.049 24.086 1.00 57.31 95 GLU A O 1
ATOM 749 N N . ASN A 1 96 ? -8.336 -11.134 23.058 1.00 53.56 96 ASN A N 1
ATOM 750 C CA . ASN A 1 96 ? -7.667 -11.478 21.815 1.00 53.56 96 ASN A CA 1
ATOM 751 C C . ASN A 1 96 ? -8.222 -10.703 20.604 1.00 53.56 96 ASN A C 1
ATOM 753 O O . ASN A 1 96 ? -7.898 -11.028 19.462 1.00 53.56 96 ASN A O 1
ATOM 757 N N . ASP A 1 97 ? -9.023 -9.656 20.825 1.00 57.50 97 ASP A N 1
ATOM 758 C CA . ASP A 1 97 ? -9.423 -8.717 19.760 1.00 57.50 97 ASP A CA 1
ATOM 759 C C . ASP A 1 97 ? -8.225 -7.901 19.229 1.00 57.50 97 ASP A C 1
ATOM 761 O O . ASP A 1 97 ? -8.285 -7.293 18.155 1.00 57.50 97 ASP A O 1
ATOM 765 N N . GLU A 1 98 ? -7.081 -7.987 19.919 1.00 58.41 98 GLU A N 1
ATOM 766 C CA . GLU A 1 98 ? -5.767 -7.620 19.396 1.00 58.41 98 GLU A CA 1
ATOM 767 C C . GLU A 1 98 ? -5.325 -8.479 18.205 1.00 58.41 98 GLU A C 1
ATOM 769 O O . GLU A 1 98 ? -4.407 -8.091 17.506 1.00 58.41 98 GLU A O 1
ATOM 774 N N . GLY A 1 99 ? -5.935 -9.627 17.918 1.00 69.44 99 GLY A N 1
ATOM 775 C CA . GLY A 1 99 ? -5.550 -10.443 16.767 1.00 69.44 99 GLY A CA 1
ATOM 776 C C . GLY A 1 99 ? -6.128 -9.892 15.468 1.00 69.44 99 GLY A C 1
ATOM 777 O O . GLY A 1 99 ? -5.408 -9.426 14.589 1.00 69.44 99 GLY A O 1
ATOM 778 N N . ILE A 1 100 ? -7.456 -9.922 15.347 1.00 81.31 100 ILE A N 1
ATOM 779 C CA . ILE A 1 100 ? -8.146 -9.714 14.066 1.00 81.31 100 ILE A CA 1
ATOM 780 C C . ILE A 1 100 ? -8.124 -8.240 13.650 1.00 81.31 100 ILE A C 1
ATOM 782 O O . ILE A 1 100 ? -7.751 -7.920 12.520 1.00 81.31 100 ILE A O 1
ATOM 786 N N . ILE A 1 101 ? -8.475 -7.322 14.558 1.00 85.00 101 ILE A N 1
ATOM 787 C CA . ILE A 1 101 ? -8.502 -5.880 14.257 1.00 85.00 101 ILE A CA 1
ATOM 788 C C . ILE A 1 101 ? -7.073 -5.343 14.090 1.00 85.00 101 ILE A C 1
ATOM 790 O O . ILE A 1 101 ? -6.824 -4.442 13.283 1.00 85.00 101 ILE A O 1
ATOM 794 N N . HIS A 1 102 ? -6.097 -5.892 14.818 1.00 87.38 102 HIS A N 1
ATOM 795 C CA . HIS A 1 102 ? -4.695 -5.524 14.629 1.00 87.38 102 HIS A CA 1
ATOM 796 C C . HIS A 1 102 ? -4.122 -6.056 13.329 1.00 87.38 102 HIS A C 1
ATOM 798 O O . HIS A 1 102 ? -3.504 -5.287 12.596 1.00 87.38 102 HIS A O 1
ATOM 804 N N . GLN A 1 103 ? -4.389 -7.314 12.992 1.00 89.00 103 GLN A N 1
ATOM 805 C CA . GLN A 1 103 ? -3.983 -7.904 11.724 1.00 89.00 103 GLN A CA 1
ATOM 806 C C . GLN A 1 103 ? -4.626 -7.173 10.541 1.00 89.00 103 GLN A C 1
ATOM 808 O O . GLN A 1 103 ? -3.939 -6.884 9.564 1.00 89.00 103 GLN A O 1
ATOM 813 N N . ALA A 1 104 ? -5.904 -6.793 10.636 1.00 90.12 104 ALA A N 1
ATOM 814 C CA . ALA A 1 104 ? -6.576 -5.985 9.619 1.00 90.12 104 ALA A CA 1
ATOM 815 C C . ALA A 1 104 ? -5.892 -4.621 9.431 1.00 90.12 104 ALA A C 1
ATOM 817 O O . ALA A 1 104 ? -5.580 -4.237 8.305 1.00 90.12 104 ALA A O 1
ATOM 818 N N . ILE A 1 105 ? -5.576 -3.919 10.524 1.00 92.62 105 ILE A N 1
ATOM 819 C CA . ILE A 1 105 ? -4.860 -2.635 10.476 1.00 92.62 105 ILE A CA 1
ATOM 820 C C . ILE A 1 105 ? -3.432 -2.794 9.948 1.00 92.62 105 ILE A C 1
ATOM 822 O O . ILE A 1 105 ? -2.991 -1.965 9.154 1.00 92.62 105 ILE A O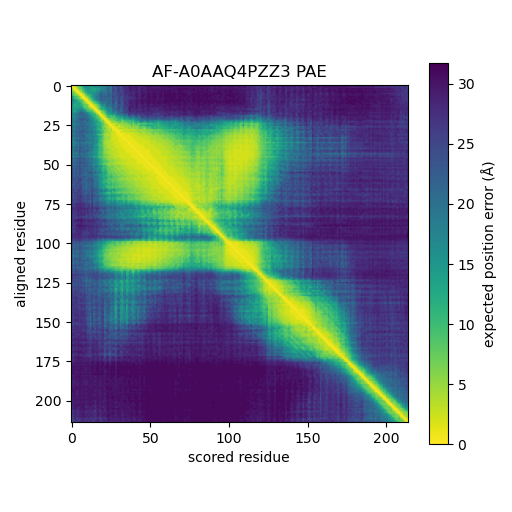 1
ATOM 826 N N . GLN A 1 106 ? -2.706 -3.845 10.332 1.00 92.69 106 GLN A N 1
ATOM 827 C CA . GLN A 1 106 ? -1.367 -4.120 9.807 1.00 92.69 106 GLN A CA 1
ATOM 828 C C . GLN A 1 106 ? -1.410 -4.410 8.305 1.00 92.69 106 GLN A C 1
ATOM 830 O O . GLN A 1 106 ? -0.610 -3.861 7.551 1.00 92.69 106 GLN A O 1
ATOM 835 N N . ASN A 1 107 ? -2.362 -5.229 7.854 1.00 93.38 107 ASN A N 1
ATOM 836 C CA . ASN A 1 107 ? -2.542 -5.539 6.439 1.00 93.38 107 ASN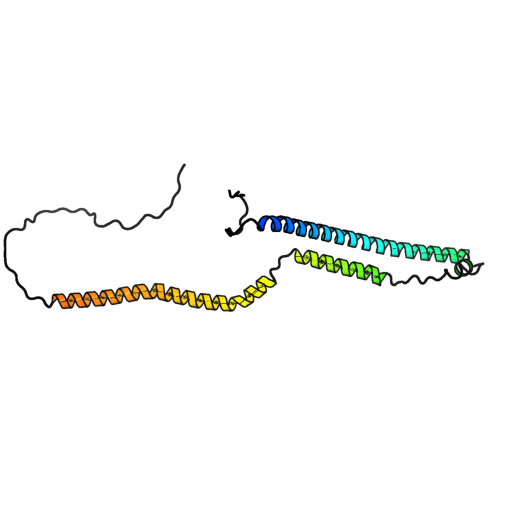 A CA 1
ATOM 837 C C . ASN A 1 107 ? -2.923 -4.288 5.640 1.00 93.38 107 ASN A C 1
ATOM 839 O O . ASN A 1 107 ? -2.343 -4.044 4.585 1.00 93.38 107 ASN A O 1
ATOM 843 N N . MET A 1 108 ? -3.831 -3.455 6.155 1.00 93.12 108 MET A N 1
ATOM 844 C CA . MET A 1 108 ? -4.196 -2.189 5.513 1.00 93.12 108 MET A CA 1
ATOM 845 C C . MET A 1 108 ? -3.043 -1.183 5.485 1.00 93.12 108 MET A C 1
ATOM 847 O O . MET A 1 108 ? -2.847 -0.528 4.466 1.00 93.12 108 MET A O 1
ATOM 851 N N . THR A 1 109 ? -2.236 -1.100 6.547 1.00 92.88 109 THR A N 1
ATOM 852 C CA . THR A 1 109 ? -1.027 -0.256 6.574 1.00 92.88 109 THR A CA 1
ATOM 853 C C . THR A 1 109 ? -0.019 -0.713 5.518 1.00 92.88 109 THR A C 1
ATOM 855 O O . THR A 1 109 ? 0.460 0.101 4.736 1.00 92.88 109 THR A O 1
ATOM 858 N N . LYS A 1 110 ? 0.233 -2.025 5.413 1.00 93.62 110 LYS A N 1
ATOM 859 C CA . LYS A 1 110 ? 1.110 -2.592 4.373 1.00 93.62 110 LYS A CA 1
ATOM 860 C C . LYS A 1 110 ? 0.600 -2.294 2.961 1.00 93.62 110 LYS A C 1
ATOM 862 O O . LYS A 1 110 ? 1.390 -1.934 2.093 1.00 93.62 110 LYS A O 1
ATOM 867 N N . LEU A 1 111 ? -0.712 -2.414 2.738 1.00 91.75 111 LEU A N 1
ATOM 868 C CA . LEU A 1 111 ? -1.346 -2.067 1.462 1.00 91.75 111 LEU A CA 1
ATOM 869 C C . LEU A 1 111 ? -1.180 -0.576 1.137 1.00 91.75 111 LEU A C 1
ATOM 871 O O . LEU A 1 111 ? -0.844 -0.224 0.005 1.00 91.75 111 LEU A O 1
ATOM 875 N N . GLN A 1 112 ? -1.367 0.303 2.124 1.00 91.38 112 GLN A N 1
ATOM 876 C CA . GLN A 1 112 ? -1.141 1.739 1.967 1.00 91.38 112 GLN A CA 1
ATOM 877 C C . GLN A 1 112 ? 0.314 2.041 1.582 1.00 91.38 112 GLN A C 1
ATOM 879 O O . GLN A 1 112 ? 0.543 2.816 0.658 1.00 91.38 112 GLN A O 1
ATOM 884 N N . GLU A 1 113 ? 1.285 1.411 2.243 1.00 89.25 113 GLU A N 1
ATOM 885 C CA . GLU A 1 113 ? 2.714 1.582 1.955 1.00 89.25 113 GLU A CA 1
ATOM 886 C C . GLU A 1 113 ? 3.109 1.084 0.562 1.00 89.25 113 GLU A C 1
ATOM 888 O O . GLU A 1 113 ? 3.908 1.727 -0.117 1.00 89.25 113 GLU A O 1
ATOM 893 N N . SER A 1 114 ? 2.550 -0.038 0.092 1.00 86.69 114 SER A N 1
ATOM 894 C CA . SER A 1 114 ? 2.771 -0.467 -1.295 1.00 86.69 114 SER A CA 1
ATOM 895 C C . SER A 1 114 ? 2.217 0.550 -2.290 1.00 86.69 114 SER A C 1
ATOM 897 O O . SER A 1 114 ? 2.919 0.946 -3.214 1.00 86.69 114 SER A O 1
ATOM 899 N N . MET A 1 115 ? 1.009 1.057 -2.039 1.00 85.12 115 MET A N 1
ATOM 900 C CA . MET A 1 115 ? 0.352 2.031 -2.908 1.00 85.12 115 MET A CA 1
ATOM 901 C C . MET A 1 115 ? 1.075 3.388 -2.953 1.00 85.12 115 MET A C 1
ATOM 903 O O . MET A 1 115 ? 1.031 4.081 -3.973 1.00 85.12 115 MET A O 1
ATOM 907 N N . THR A 1 116 ? 1.718 3.813 -1.861 1.00 81.38 116 THR A N 1
ATOM 908 C CA . THR A 1 116 ? 2.534 5.038 -1.839 1.00 81.38 116 THR A CA 1
ATOM 909 C C . THR A 1 116 ? 3.906 4.828 -2.467 1.00 81.38 116 THR A C 1
ATOM 911 O O . THR A 1 116 ? 4.398 5.747 -3.123 1.00 81.38 116 THR A O 1
ATOM 914 N N . ARG A 1 117 ? 4.497 3.634 -2.338 1.00 77.19 117 ARG A N 1
ATOM 915 C CA . ARG A 1 117 ? 5.762 3.268 -2.992 1.00 77.19 117 ARG A CA 1
ATOM 916 C C . ARG A 1 117 ? 5.647 3.267 -4.516 1.00 77.19 117 ARG A C 1
ATOM 918 O O . ARG A 1 117 ? 6.546 3.767 -5.181 1.00 77.19 117 ARG A O 1
ATOM 925 N N . ASP A 1 118 ? 4.513 2.838 -5.064 1.00 69.88 118 ASP A N 1
ATOM 926 C CA . ASP A 1 118 ? 4.258 2.888 -6.513 1.00 69.88 118 ASP A CA 1
ATOM 927 C C . ASP A 1 118 ? 4.172 4.327 -7.062 1.00 69.88 118 ASP A C 1
ATOM 929 O O . ASP A 1 118 ? 4.269 4.554 -8.266 1.00 69.88 118 ASP A O 1
ATOM 933 N N . LYS A 1 119 ? 4.023 5.334 -6.185 1.00 64.44 119 LYS A N 1
ATOM 934 C CA . LYS A 1 119 ? 4.037 6.754 -6.565 1.00 64.44 119 LYS A CA 1
ATOM 935 C C . LYS A 1 119 ? 5.450 7.279 -6.841 1.00 64.44 119 LYS A C 1
ATOM 937 O O . LYS A 1 119 ? 5.581 8.337 -7.454 1.00 64.44 119 LYS A O 1
ATOM 942 N N . SER A 1 120 ? 6.497 6.571 -6.410 1.00 56.09 120 SER A N 1
ATOM 943 C CA . SER A 1 120 ? 7.855 6.839 -6.875 1.00 56.09 120 SER A CA 1
ATOM 944 C C . SER A 1 120 ? 8.135 5.965 -8.093 1.00 56.09 120 SER A C 1
ATOM 946 O O . SER A 1 120 ? 8.236 4.748 -7.937 1.00 56.09 120 SER A O 1
ATOM 948 N N . PRO A 1 121 ? 8.304 6.538 -9.296 1.00 56.62 121 PRO A N 1
ATOM 949 C CA . PRO A 1 121 ? 8.876 5.805 -10.406 1.00 56.62 121 PRO A CA 1
ATOM 950 C C . PRO A 1 121 ? 10.371 5.638 -10.111 1.00 56.62 121 PRO A C 1
ATOM 952 O O . PRO A 1 121 ? 11.200 6.313 -10.717 1.00 56.62 121 PRO A O 1
ATOM 955 N N . SER A 1 122 ? 10.744 4.796 -9.141 1.00 61.72 122 SER A N 1
ATOM 956 C CA . SER A 1 122 ? 12.098 4.260 -9.136 1.00 61.72 122 SER A CA 1
ATOM 957 C C . SER A 1 122 ? 12.168 3.362 -10.370 1.00 61.72 122 SER A C 1
ATOM 959 O O . SER A 1 122 ? 11.389 2.414 -10.504 1.00 61.72 122 SER A O 1
ATOM 961 N N . PRO A 1 123 ? 13.029 3.677 -11.348 1.00 63.00 123 PRO A N 1
ATOM 962 C CA . PRO A 1 123 ? 13.131 2.898 -12.564 1.00 63.00 123 PRO A CA 1
ATOM 963 C C . PRO A 1 123 ? 13.906 1.616 -12.249 1.00 63.00 123 PRO A C 1
ATOM 965 O O . PRO A 1 123 ? 14.911 1.359 -12.882 1.00 63.00 123 PRO A O 1
ATOM 968 N N . ASP A 1 124 ? 13.501 0.814 -11.264 1.00 70.19 124 ASP A N 1
ATOM 969 C CA . ASP A 1 124 ? 14.287 -0.328 -10.775 1.00 70.19 124 ASP A CA 1
ATOM 970 C C . ASP A 1 124 ? 14.452 -1.411 -11.848 1.00 70.19 124 ASP A C 1
ATOM 972 O O . ASP A 1 124 ? 15.479 -2.087 -11.936 1.00 70.19 124 ASP A O 1
ATOM 976 N N . TRP A 1 125 ? 13.462 -1.541 -12.732 1.00 71.31 125 TRP A N 1
ATOM 977 C CA . TRP A 1 125 ? 13.563 -2.404 -13.906 1.00 71.31 125 TRP A CA 1
ATOM 978 C C . TRP A 1 125 ? 14.459 -1.788 -14.994 1.00 71.31 125 TRP A C 1
ATOM 980 O O . TRP A 1 125 ? 15.278 -2.483 -15.592 1.00 71.31 125 TRP A O 1
ATOM 990 N N . LEU A 1 126 ? 14.351 -0.477 -15.217 1.00 71.88 126 LEU A N 1
ATOM 991 C CA . LEU A 1 126 ? 15.116 0.270 -16.218 1.00 71.88 126 LEU A CA 1
ATOM 992 C C . LEU A 1 126 ? 16.594 0.385 -15.827 1.00 71.88 126 LEU A C 1
ATOM 994 O O . LEU A 1 126 ? 17.458 0.221 -16.678 1.00 71.88 126 LEU A O 1
ATOM 998 N N . THR A 1 127 ? 16.910 0.591 -14.551 1.00 71.44 127 THR A N 1
ATOM 999 C CA . THR A 1 127 ? 18.277 0.600 -14.019 1.00 71.44 127 THR A CA 1
ATOM 1000 C C . THR A 1 127 ? 18.901 -0.783 -14.116 1.00 71.44 127 THR A C 1
ATOM 1002 O O . THR A 1 127 ? 20.055 -0.887 -14.524 1.00 71.44 127 THR A O 1
ATOM 1005 N N . ARG A 1 128 ? 18.144 -1.855 -13.849 1.00 77.50 128 ARG A N 1
ATOM 1006 C CA . ARG A 1 128 ? 18.606 -3.241 -14.028 1.00 77.50 128 ARG A CA 1
ATOM 1007 C C . ARG A 1 128 ? 18.936 -3.553 -15.489 1.00 77.50 128 ARG A C 1
ATOM 1009 O O . ARG A 1 128 ? 19.990 -4.124 -15.767 1.00 77.50 128 ARG A O 1
ATOM 1016 N N . VAL A 1 129 ? 18.079 -3.145 -16.423 1.00 78.44 129 VAL A N 1
ATOM 1017 C CA . VAL A 1 129 ? 18.326 -3.312 -17.866 1.00 78.44 129 VAL A CA 1
ATOM 1018 C C . VAL A 1 129 ? 19.506 -2.449 -18.321 1.00 78.44 129 VAL A C 1
ATOM 1020 O O . VAL A 1 129 ? 20.398 -2.934 -19.013 1.00 78.44 129 VAL A O 1
ATOM 1023 N N . TRP A 1 130 ? 19.576 -1.193 -17.878 1.00 75.94 130 TRP A N 1
ATOM 1024 C CA . TRP A 1 130 ? 20.634 -0.262 -18.268 1.00 75.94 130 TRP A CA 1
ATOM 1025 C C . TRP A 1 130 ? 22.010 -0.664 -17.724 1.00 75.94 130 TRP A C 1
ATOM 1027 O O . TRP A 1 130 ? 23.021 -0.485 -18.403 1.00 75.94 130 TRP A O 1
ATOM 1037 N N . TYR A 1 131 ? 22.058 -1.272 -16.536 1.00 74.62 131 TYR A N 1
ATOM 1038 C CA . TYR A 1 131 ? 23.281 -1.836 -15.967 1.00 74.62 131 TYR A CA 1
ATOM 1039 C C . TYR A 1 131 ? 23.721 -3.104 -16.709 1.00 74.62 131 TYR A C 1
ATOM 1041 O O . TYR A 1 131 ? 24.906 -3.278 -16.985 1.00 74.62 131 TYR A O 1
ATOM 1049 N N . SER A 1 132 ? 22.769 -3.951 -17.114 1.00 79.12 132 SER A N 1
ATOM 1050 C CA . SER A 1 132 ? 23.049 -5.157 -17.901 1.00 79.12 132 SER A CA 1
ATOM 1051 C C . SER A 1 132 ? 23.563 -4.834 -19.311 1.00 79.12 132 SER A C 1
ATOM 1053 O O . SER A 1 132 ? 24.465 -5.506 -19.803 1.00 79.12 132 SER A O 1
ATOM 1055 N N . TRP A 1 133 ? 23.048 -3.779 -19.948 1.00 75.00 133 TRP A N 1
ATOM 1056 C CA . TRP A 1 133 ? 23.411 -3.397 -21.322 1.00 75.00 133 TRP A CA 1
ATOM 1057 C C . TRP A 1 133 ? 24.604 -2.437 -21.401 1.00 75.00 133 TRP A C 1
ATOM 1059 O O . TRP A 1 133 ? 25.079 -2.110 -22.489 1.00 75.00 133 TRP A O 1
ATOM 1069 N N . LYS A 1 134 ? 25.129 -1.973 -20.261 1.00 78.06 134 LYS A N 1
ATOM 1070 C CA . LYS A 1 134 ? 26.270 -1.051 -20.236 1.00 78.06 134 LYS A CA 1
ATOM 1071 C C . LYS A 1 134 ? 27.532 -1.673 -20.839 1.00 78.06 134 LYS A C 1
ATOM 1073 O O . LYS A 1 134 ? 28.243 -0.994 -21.574 1.00 78.06 134 LYS A O 1
ATOM 1078 N N . GLY A 1 135 ? 27.791 -2.954 -20.568 1.00 76.56 135 GLY A N 1
ATOM 1079 C CA . GLY A 1 135 ? 28.966 -3.659 -21.096 1.00 76.56 135 GLY A CA 1
ATOM 1080 C C . GLY A 1 135 ? 28.945 -3.781 -22.621 1.00 76.56 135 GLY A C 1
ATOM 1081 O O . GLY A 1 135 ? 29.932 -3.469 -23.285 1.00 76.56 135 GLY A O 1
ATOM 1082 N N . THR A 1 136 ? 27.790 -4.142 -23.185 1.00 78.88 136 THR A N 1
ATOM 1083 C CA . THR A 1 136 ? 27.608 -4.290 -24.635 1.00 78.88 136 THR A CA 1
ATOM 1084 C C . THR A 1 136 ? 27.606 -2.943 -25.358 1.00 78.88 136 THR A C 1
ATOM 1086 O O . THR A 1 136 ? 28.169 -2.835 -26.444 1.00 78.88 136 THR A O 1
ATOM 1089 N N . LEU A 1 137 ? 27.043 -1.891 -24.751 1.00 81.94 137 LEU A N 1
ATOM 1090 C CA . LEU A 1 137 ? 27.081 -0.537 -25.316 1.00 81.94 137 LEU A CA 1
ATOM 1091 C C . LEU A 1 137 ? 28.498 0.043 -25.360 1.00 81.94 137 LEU A C 1
ATOM 1093 O O . LEU A 1 137 ? 28.845 0.701 -26.336 1.00 81.94 137 LEU A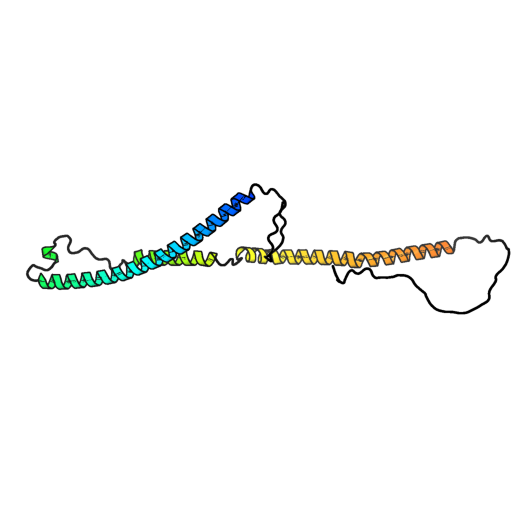 O 1
ATOM 1097 N N . ILE A 1 138 ? 29.327 -0.220 -24.346 1.00 82.31 138 ILE A N 1
ATOM 1098 C CA . ILE A 1 138 ? 30.724 0.236 -24.335 1.00 82.31 138 ILE A CA 1
ATOM 1099 C C . ILE A 1 138 ? 31.518 -0.453 -25.450 1.00 82.31 138 ILE A C 1
ATOM 1101 O O . ILE A 1 138 ? 32.241 0.219 -26.178 1.00 82.31 138 ILE A O 1
ATOM 1105 N N . GLN A 1 139 ? 31.346 -1.764 -25.639 1.00 80.38 139 GLN A N 1
ATOM 1106 C CA . GLN A 1 139 ? 32.022 -2.497 -26.717 1.00 80.38 139 GLN A CA 1
ATOM 1107 C C . GLN A 1 139 ? 31.550 -2.073 -28.115 1.00 80.38 139 GLN A C 1
ATOM 1109 O O . GLN A 1 139 ? 32.358 -1.948 -29.032 1.00 80.38 139 GLN A O 1
ATOM 1114 N N . ALA A 1 140 ? 30.255 -1.813 -28.297 1.00 87.31 140 ALA A N 1
ATOM 1115 C CA . ALA A 1 140 ? 29.742 -1.306 -29.567 1.00 87.31 140 ALA A CA 1
ATOM 1116 C C . ALA A 1 140 ? 30.263 0.112 -29.866 1.00 87.31 140 ALA A C 1
ATOM 1118 O O . ALA A 1 140 ? 30.656 0.405 -30.995 1.00 87.31 140 ALA A O 1
ATOM 1119 N N . ALA A 1 141 ? 30.319 0.976 -28.848 1.00 87.50 141 ALA A N 1
ATOM 1120 C CA . ALA A 1 141 ? 30.836 2.333 -28.981 1.00 87.50 141 ALA A CA 1
ATOM 1121 C C . ALA A 1 141 ? 32.333 2.354 -29.326 1.00 87.50 141 ALA A C 1
ATOM 1123 O O . ALA A 1 141 ? 32.743 3.155 -30.163 1.00 87.50 141 ALA A O 1
ATOM 1124 N N . THR A 1 142 ? 33.152 1.468 -28.748 1.00 85.88 142 THR A N 1
ATOM 1125 C CA . THR A 1 142 ? 34.585 1.404 -29.084 1.00 85.88 142 THR A CA 1
ATOM 1126 C C . THR A 1 142 ? 34.816 0.960 -30.524 1.00 85.88 142 THR A C 1
ATOM 1128 O O . THR A 1 142 ? 35.614 1.585 -31.218 1.00 85.88 142 THR A O 1
ATOM 1131 N N . ILE A 1 143 ? 34.093 -0.054 -31.010 1.00 90.38 143 ILE A N 1
ATOM 1132 C CA . ILE A 1 143 ? 34.187 -0.508 -32.408 1.00 90.38 143 ILE A CA 1
ATOM 1133 C C . ILE A 1 143 ? 33.785 0.619 -33.361 1.00 90.38 143 ILE A C 1
ATOM 1135 O O . ILE A 1 143 ? 34.498 0.904 -34.322 1.00 90.38 143 ILE A O 1
ATOM 1139 N N . LEU A 1 144 ? 32.678 1.302 -33.068 1.00 91.62 144 LEU A N 1
ATOM 1140 C CA . LEU A 1 144 ? 32.193 2.417 -33.870 1.00 91.62 144 LEU A CA 1
ATOM 1141 C C . LEU A 1 144 ? 33.218 3.563 -33.909 1.00 91.62 144 LEU A C 1
ATOM 1143 O O . LEU A 1 144 ? 33.573 4.020 -34.992 1.00 91.62 144 LEU A O 1
ATOM 1147 N N . CYS A 1 145 ? 33.781 3.961 -32.765 1.00 90.25 145 CYS A N 1
ATOM 1148 C CA . CYS A 1 145 ? 34.837 4.977 -32.701 1.00 90.25 145 CYS A CA 1
ATOM 1149 C C . CYS A 1 145 ? 36.090 4.596 -33.502 1.00 90.25 145 CYS A C 1
ATOM 1151 O O . CYS A 1 145 ? 36.650 5.445 -34.193 1.00 90.25 145 CYS A O 1
ATOM 1153 N N . VAL A 1 146 ? 36.522 3.332 -33.447 1.00 90.62 146 VAL A N 1
ATOM 1154 C CA . VAL A 1 146 ? 37.678 2.851 -34.220 1.00 90.62 146 VAL A CA 1
ATOM 1155 C C . VAL A 1 146 ? 37.389 2.926 -35.720 1.00 90.62 146 VAL A C 1
ATOM 1157 O O . VAL A 1 146 ? 38.214 3.443 -36.469 1.00 90.62 146 VAL A O 1
ATOM 1160 N N . LEU A 1 147 ? 36.205 2.497 -36.164 1.00 90.81 147 LEU A N 1
ATOM 1161 C CA . LEU A 1 147 ? 35.804 2.589 -37.571 1.00 90.81 147 LEU A CA 1
ATOM 1162 C C . LEU A 1 147 ? 35.784 4.040 -38.065 1.00 90.81 147 LEU A C 1
ATOM 1164 O O . LEU A 1 147 ? 36.346 4.333 -39.119 1.00 90.81 147 LEU A O 1
ATOM 1168 N N . PHE A 1 148 ? 35.212 4.962 -37.289 1.00 90.25 148 PHE A N 1
ATOM 1169 C CA . PHE A 1 148 ? 35.221 6.384 -37.635 1.00 90.25 148 PHE A CA 1
ATOM 1170 C C . PHE A 1 148 ? 36.641 6.959 -37.686 1.00 90.25 148 PHE A C 1
ATOM 1172 O O . PHE A 1 148 ? 36.961 7.692 -38.621 1.00 90.25 148 PHE A O 1
ATOM 1179 N N . ALA A 1 149 ? 37.521 6.582 -36.755 1.00 86.56 149 ALA A N 1
ATOM 1180 C CA . ALA A 1 149 ? 38.919 7.007 -36.770 1.00 86.56 149 ALA A CA 1
ATOM 1181 C C . ALA A 1 149 ? 39.670 6.508 -38.019 1.00 86.56 149 ALA A C 1
ATOM 1183 O O . ALA A 1 149 ? 40.421 7.270 -38.629 1.00 86.56 149 ALA A O 1
ATOM 1184 N N . PHE A 1 150 ? 39.429 5.266 -38.450 1.00 86.69 150 PHE A N 1
ATOM 1185 C CA . PHE A 1 150 ? 40.007 4.719 -39.682 1.00 86.69 150 PHE A CA 1
ATOM 1186 C C . PHE A 1 150 ? 39.508 5.435 -40.938 1.00 86.69 150 PHE A C 1
ATOM 1188 O O . PHE A 1 150 ? 40.293 5.674 -41.851 1.00 86.69 150 PHE A O 1
ATOM 1195 N N . VAL A 1 151 ? 38.231 5.811 -40.989 1.00 87.25 151 VAL A N 1
ATOM 1196 C CA . VAL A 1 151 ? 37.667 6.549 -42.128 1.00 87.25 151 VAL A CA 1
ATOM 1197 C C . VAL A 1 151 ? 38.230 7.972 -42.180 1.00 87.25 151 VAL A C 1
ATOM 1199 O O . VAL A 1 151 ? 38.687 8.412 -43.231 1.00 87.25 151 VAL A O 1
ATOM 1202 N N . ILE A 1 152 ? 38.282 8.672 -41.046 1.00 85.94 152 ILE A N 1
ATOM 1203 C CA . ILE A 1 152 ? 38.771 10.057 -40.971 1.00 85.94 152 ILE A CA 1
ATOM 1204 C C . ILE A 1 152 ? 40.279 10.139 -41.260 1.00 85.94 152 ILE A C 1
ATOM 1206 O O . ILE A 1 152 ? 40.716 11.039 -41.971 1.00 85.94 152 ILE A O 1
ATOM 1210 N N . CYS A 1 153 ? 41.077 9.195 -40.754 1.00 82.31 153 CYS A N 1
ATOM 1211 C CA . CYS A 1 153 ? 42.536 9.207 -40.906 1.00 82.31 153 CYS A CA 1
ATOM 1212 C C . CYS A 1 153 ? 43.027 8.487 -42.180 1.00 82.31 153 CYS A C 1
ATOM 1214 O O . CYS A 1 153 ? 44.034 8.871 -42.773 1.00 82.31 153 CYS A O 1
ATOM 1216 N N . GLY A 1 154 ? 42.307 7.467 -42.653 1.00 79.62 154 GLY A N 1
ATOM 1217 C CA . GLY A 1 154 ? 42.695 6.683 -43.830 1.00 79.62 154 GLY A CA 1
ATOM 1218 C C . GLY A 1 154 ? 42.488 7.420 -45.154 1.00 79.62 154 GLY A C 1
ATOM 1219 O O . GLY A 1 154 ? 43.323 7.324 -46.054 1.00 79.62 154 GLY A O 1
ATOM 1220 N N . ILE A 1 155 ? 41.412 8.205 -45.273 1.00 80.75 155 ILE A N 1
ATOM 1221 C CA . ILE A 1 155 ? 41.091 8.961 -46.494 1.00 80.75 155 ILE A CA 1
ATOM 1222 C C . ILE A 1 155 ? 42.195 9.971 -46.893 1.00 80.75 155 ILE A C 1
ATOM 1224 O O . ILE A 1 155 ? 42.592 9.955 -48.063 1.00 80.75 155 ILE A O 1
ATOM 1228 N N . PRO A 1 156 ? 42.742 10.823 -45.999 1.00 81.12 156 PRO A N 1
ATOM 1229 C CA . PRO A 1 156 ? 43.803 11.765 -46.373 1.00 81.12 156 PRO A CA 1
ATOM 1230 C C . PRO A 1 156 ? 45.139 11.075 -46.698 1.00 81.12 156 PRO A C 1
ATOM 1232 O O . PRO A 1 156 ? 45.840 11.509 -47.614 1.00 81.12 156 PRO A O 1
ATOM 1235 N N . LEU A 1 157 ? 45.469 9.965 -46.023 1.00 76.50 157 LEU A N 1
ATOM 1236 C CA . LEU A 1 157 ? 46.707 9.214 -46.271 1.00 76.50 157 LEU A CA 1
ATOM 1237 C C . LEU A 1 157 ? 46.741 8.594 -47.676 1.00 76.50 157 LEU A C 1
ATOM 1239 O O . LEU A 1 157 ? 47.765 8.641 -48.357 1.00 76.50 157 LEU A O 1
ATOM 1243 N N . ILE A 1 158 ? 45.610 8.043 -48.127 1.00 79.56 158 ILE A N 1
ATOM 1244 C CA . ILE A 1 158 ? 45.485 7.412 -49.449 1.00 79.56 158 ILE A CA 1
ATOM 1245 C C . ILE A 1 158 ? 45.504 8.468 -50.565 1.00 79.56 158 ILE A C 1
ATOM 1247 O O . ILE A 1 158 ? 46.123 8.267 -51.608 1.00 79.56 158 ILE A O 1
ATOM 1251 N N . ARG A 1 159 ? 44.876 9.630 -50.343 1.00 78.94 159 ARG A N 1
ATOM 1252 C CA . ARG A 1 159 ? 44.904 10.758 -51.294 1.00 78.94 159 ARG A CA 1
ATOM 1253 C C . ARG A 1 159 ? 46.337 11.233 -51.560 1.00 78.94 159 ARG A C 1
ATOM 1255 O O . ARG A 1 159 ? 46.698 11.472 -52.710 1.00 78.94 159 ARG A O 1
ATOM 1262 N N . HIS A 1 160 ? 47.161 11.310 -50.517 1.00 81.75 160 HIS A N 1
ATOM 1263 C CA . HIS A 1 160 ? 48.547 11.764 -50.613 1.00 81.75 160 HIS A CA 1
ATOM 1264 C C . HIS A 1 160 ? 49.452 10.784 -51.386 1.00 81.75 160 HIS A C 1
ATOM 1266 O O . HIS A 1 160 ? 50.241 11.208 -52.229 1.00 81.75 160 HIS A O 1
ATOM 1272 N N . THR A 1 161 ? 49.324 9.471 -51.167 1.00 77.88 161 THR A N 1
ATOM 1273 C CA . THR A 1 161 ? 50.150 8.468 -51.870 1.00 77.88 161 THR A CA 1
ATOM 1274 C C . THR A 1 161 ? 49.795 8.345 -53.352 1.00 77.88 161 THR A C 1
ATOM 1276 O O . THR A 1 161 ? 50.693 8.237 -54.188 1.00 77.88 161 THR A O 1
ATOM 1279 N N . ILE A 1 162 ? 48.508 8.431 -53.702 1.00 79.12 162 ILE A N 1
ATOM 1280 C CA . ILE A 1 162 ? 48.054 8.403 -55.101 1.00 79.12 162 ILE A CA 1
ATOM 1281 C C . ILE A 1 162 ? 48.544 9.648 -55.856 1.00 79.12 162 ILE A C 1
ATOM 1283 O O . ILE A 1 162 ? 49.047 9.521 -56.973 1.00 79.12 162 ILE A O 1
ATOM 1287 N N . ALA A 1 163 ? 48.480 10.835 -55.242 1.00 74.56 163 ALA A N 1
ATOM 1288 C CA . ALA A 1 163 ? 48.986 12.069 -55.849 1.00 74.56 163 ALA A CA 1
ATOM 1289 C C . ALA A 1 163 ? 50.497 11.999 -56.143 1.00 74.56 163 ALA A C 1
ATOM 1291 O O . ALA A 1 163 ? 50.944 12.410 -57.215 1.00 74.56 163 ALA A O 1
ATOM 1292 N N . GLN A 1 164 ? 51.283 11.408 -55.236 1.00 76.00 164 GLN A N 1
ATOM 1293 C CA . GLN A 1 164 ? 52.723 11.232 -55.439 1.00 76.00 164 GLN A CA 1
ATOM 1294 C C . GLN A 1 164 ? 53.068 10.221 -56.542 1.00 76.00 164 GLN A C 1
ATOM 1296 O O . GLN A 1 164 ? 54.070 10.397 -57.236 1.00 76.00 164 GLN A O 1
ATOM 1301 N N . LEU A 1 165 ? 52.265 9.171 -56.730 1.00 72.81 165 LEU A N 1
ATOM 1302 C CA . LEU A 1 165 ? 52.470 8.203 -57.813 1.00 72.81 165 LEU A CA 1
ATOM 1303 C C . LEU A 1 165 ? 52.125 8.798 -59.179 1.00 72.81 165 LEU A C 1
ATOM 1305 O O . LEU A 1 165 ? 52.878 8.600 -60.131 1.00 72.81 165 LEU A O 1
ATOM 1309 N N . LEU A 1 166 ? 51.046 9.577 -59.267 1.00 70.81 166 LEU A N 1
ATOM 1310 C CA . LEU A 1 166 ? 50.686 10.283 -60.495 1.00 70.81 166 LEU A CA 1
ATOM 1311 C C . LEU A 1 166 ? 51.762 11.308 -60.876 1.00 70.81 166 LEU A C 1
ATOM 1313 O O . LEU A 1 166 ? 52.230 11.287 -62.009 1.00 70.81 166 LEU A O 1
ATOM 1317 N N . ALA A 1 167 ? 52.256 12.116 -59.931 1.00 70.88 167 ALA A N 1
ATOM 1318 C CA . ALA A 1 167 ? 53.334 13.079 -60.185 1.00 70.88 167 ALA A CA 1
ATOM 1319 C C . ALA A 1 167 ? 54.631 12.419 -60.699 1.00 70.88 167 ALA A C 1
ATOM 1321 O O . ALA A 1 167 ? 55.282 12.942 -61.604 1.00 70.88 167 ALA A O 1
ATOM 1322 N N . LYS A 1 168 ? 54.983 11.235 -60.176 1.00 69.12 168 LYS A N 1
ATOM 1323 C CA . LYS A 1 168 ? 56.145 10.460 -60.644 1.00 69.12 168 LYS A CA 1
ATOM 1324 C C . LYS A 1 168 ? 55.961 9.901 -62.058 1.00 69.12 168 LYS A C 1
ATOM 1326 O O . LYS A 1 168 ? 56.925 9.878 -62.817 1.00 69.12 168 LYS A O 1
ATOM 1331 N N . GLN A 1 169 ? 54.745 9.494 -62.428 1.00 62.53 169 GLN A N 1
ATOM 1332 C CA . GLN A 1 169 ? 54.438 9.050 -63.795 1.00 62.53 169 GLN A CA 1
ATOM 1333 C C . GLN A 1 169 ? 54.505 10.214 -64.799 1.00 62.53 169 GLN A C 1
ATOM 1335 O O . GLN A 1 169 ? 55.039 10.054 -65.894 1.00 62.53 169 GLN A O 1
ATOM 1340 N N . MET A 1 170 ? 54.046 11.409 -64.410 1.00 61.44 170 MET A N 1
ATOM 1341 C CA . MET A 1 170 ? 54.095 12.600 -65.274 1.00 61.44 170 MET A CA 1
ATOM 1342 C C . MET A 1 170 ? 55.529 13.117 -65.481 1.00 61.44 170 MET A C 1
ATOM 1344 O O . MET A 1 170 ? 55.870 13.565 -66.573 1.00 61.44 170 MET A O 1
ATOM 1348 N N . ALA A 1 171 ? 56.401 12.981 -64.475 1.00 63.22 171 ALA A N 1
ATOM 1349 C CA . ALA A 1 171 ? 57.826 13.295 -64.601 1.00 63.22 171 ALA A CA 1
ATOM 1350 C C . ALA A 1 171 ? 58.574 12.339 -65.554 1.00 63.22 171 ALA A C 1
ATOM 1352 O O . ALA A 1 171 ? 59.518 12.759 -66.219 1.00 63.22 171 ALA A O 1
ATOM 1353 N N . MET A 1 172 ? 58.146 11.073 -65.658 1.00 56.50 172 MET A N 1
ATOM 1354 C CA . MET A 1 172 ? 58.763 10.105 -66.574 1.00 56.50 172 MET A CA 1
ATOM 1355 C C . MET A 1 172 ? 58.274 10.266 -68.025 1.00 56.50 172 MET A C 1
ATOM 1357 O O . MET A 1 172 ? 59.056 10.079 -68.952 1.00 56.50 172 MET A O 1
ATOM 1361 N N . TYR A 1 173 ? 57.018 10.682 -68.233 1.00 56.44 173 TYR A N 1
ATOM 1362 C CA . TYR A 1 173 ? 56.484 11.005 -69.565 1.00 56.44 173 TYR A CA 1
ATOM 1363 C C . TYR A 1 173 ? 57.151 12.249 -70.184 1.00 56.44 173 TYR A C 1
ATOM 1365 O O . TYR A 1 173 ? 57.331 12.321 -71.396 1.00 56.44 173 TYR A O 1
ATOM 1373 N N . SER A 1 174 ? 57.596 13.203 -69.357 1.00 55.78 174 SER A N 1
ATOM 1374 C CA . SER A 1 174 ? 58.244 14.438 -69.826 1.00 55.78 174 SER A CA 1
ATOM 1375 C C . SER A 1 174 ? 59.708 14.278 -70.271 1.00 55.78 174 SER A C 1
ATOM 1377 O O . SER A 1 174 ? 60.260 15.223 -70.827 1.00 55.78 174 SER A O 1
ATOM 1379 N N . LEU A 1 175 ? 60.348 13.122 -70.051 1.00 56.19 175 LEU A N 1
ATOM 1380 C CA . LEU A 1 175 ? 61.700 12.821 -70.562 1.00 56.19 175 LEU A CA 1
ATOM 1381 C C . LEU A 1 175 ? 61.680 11.966 -71.843 1.00 56.19 175 LEU A C 1
ATOM 1383 O O . LEU A 1 175 ? 62.736 11.603 -72.356 1.00 56.19 175 LEU A O 1
ATOM 1387 N N . GLY A 1 176 ? 60.489 11.627 -72.347 1.00 59.41 176 GLY A N 1
ATOM 1388 C CA . GLY A 1 176 ? 60.283 10.683 -73.443 1.00 59.41 176 GLY A CA 1
ATOM 1389 C C . GLY A 1 176 ? 59.497 11.244 -74.625 1.00 59.41 176 GLY A C 1
ATOM 1390 O O . GLY A 1 176 ? 58.713 10.500 -75.207 1.00 59.41 176 GLY A O 1
ATOM 1391 N N . SER A 1 177 ? 59.680 12.516 -74.993 1.00 42.56 177 SER A N 1
ATOM 1392 C CA . SER A 1 177 ? 59.209 13.013 -76.293 1.00 42.56 177 SER A CA 1
ATOM 1393 C C . SER A 1 177 ? 60.317 13.803 -77.005 1.00 42.56 177 SER A C 1
ATOM 1395 O O . SER A 1 177 ? 60.815 14.766 -76.423 1.00 42.56 177 SER A O 1
ATOM 1397 N N . PRO A 1 178 ? 60.732 13.392 -78.220 1.00 48.28 178 PRO A N 1
ATOM 1398 C CA . PRO A 1 178 ? 61.727 14.094 -79.028 1.00 48.28 178 PRO A CA 1
ATOM 1399 C C . PRO A 1 178 ? 61.228 15.464 -79.511 1.00 48.28 178 PRO A C 1
ATOM 1401 O O . PRO A 1 178 ? 60.045 15.638 -79.808 1.00 48.28 178 PRO A O 1
ATOM 1404 N N . ASP A 1 179 ? 62.171 16.408 -79.564 1.00 52.59 179 ASP A N 1
ATOM 1405 C CA . ASP A 1 179 ? 62.057 17.746 -80.143 1.00 52.59 179 ASP A CA 1
ATOM 1406 C C . ASP A 1 179 ? 61.601 17.706 -81.606 1.00 52.59 179 ASP A C 1
ATOM 1408 O O . ASP A 1 179 ? 62.223 17.033 -82.422 1.00 52.59 179 ASP A O 1
ATOM 1412 N N . ASP A 1 180 ? 60.606 18.525 -81.948 1.00 37.56 180 ASP A N 1
ATOM 1413 C CA . ASP A 1 180 ? 60.467 19.103 -83.288 1.00 37.56 180 ASP A CA 1
ATOM 1414 C C . ASP A 1 180 ? 59.862 20.514 -83.161 1.00 37.56 180 ASP A C 1
ATOM 1416 O O . ASP A 1 180 ? 58.650 20.723 -83.140 1.00 37.56 180 ASP A O 1
ATOM 1420 N N . SER A 1 181 ? 60.742 21.510 -83.035 1.00 52.59 181 SER A N 1
ATOM 1421 C CA . SER A 1 181 ? 60.472 22.905 -83.426 1.00 52.59 181 SER A CA 1
ATOM 1422 C C . SER A 1 181 ? 61.091 23.112 -84.809 1.00 52.59 181 SER A C 1
ATOM 1424 O O . SER A 1 181 ? 62.207 22.622 -85.004 1.00 52.59 181 SER A O 1
ATOM 1426 N N . PRO A 1 182 ? 60.470 23.837 -85.769 1.00 55.16 182 PRO A N 1
ATOM 1427 C CA . PRO A 1 182 ? 60.713 25.298 -85.889 1.00 55.16 182 PRO A CA 1
ATOM 1428 C C . PRO A 1 182 ? 59.575 26.075 -86.646 1.00 55.16 182 PRO A C 1
ATOM 1430 O O . PRO A 1 182 ? 58.571 25.472 -87.009 1.00 55.16 182 PRO A O 1
ATOM 1433 N N . PRO A 1 183 ? 59.713 27.364 -87.053 1.00 55.09 183 PRO A N 1
ATOM 1434 C CA . PRO A 1 183 ? 60.187 28.542 -86.310 1.00 55.09 183 PRO A CA 1
ATOM 1435 C C . PRO A 1 183 ? 59.354 29.854 -86.536 1.00 55.09 183 PRO A C 1
ATOM 1437 O O . PRO A 1 183 ? 58.629 29.990 -87.513 1.00 55.09 183 PRO A O 1
ATOM 1440 N N . ASN A 1 184 ? 59.613 30.866 -85.683 1.00 41.84 184 ASN A N 1
ATOM 1441 C CA . ASN A 1 184 ? 59.522 32.340 -85.882 1.00 41.84 184 ASN A CA 1
ATOM 1442 C C . ASN A 1 184 ? 58.153 33.032 -86.130 1.00 41.84 184 ASN A C 1
ATOM 1444 O O . ASN A 1 184 ? 57.441 32.672 -87.056 1.00 41.84 184 ASN A O 1
ATOM 1448 N N . LEU A 1 185 ? 57.865 34.156 -85.431 1.00 42.81 185 LEU A N 1
ATOM 1449 C CA . LEU A 1 185 ? 58.076 35.545 -85.930 1.00 42.81 185 LEU A CA 1
ATOM 1450 C C . LEU A 1 185 ? 57.461 36.641 -84.986 1.00 42.81 185 LEU A C 1
ATOM 1452 O O . LEU A 1 185 ? 56.278 36.934 -85.079 1.00 42.81 185 LEU A O 1
ATOM 1456 N N . PHE A 1 186 ? 58.318 37.308 -84.179 1.00 44.56 186 PHE A N 1
ATOM 1457 C CA . PHE A 1 186 ? 58.257 38.726 -83.698 1.00 44.56 186 PHE A CA 1
ATOM 1458 C C . PHE A 1 186 ? 57.162 39.210 -82.692 1.00 44.56 186 PHE A C 1
ATOM 1460 O O . PHE A 1 186 ? 56.080 38.648 -82.617 1.00 44.56 186 PHE A O 1
ATOM 1467 N N . PRO A 1 187 ? 57.378 40.333 -81.957 1.00 50.59 187 PRO A N 1
ATOM 1468 C CA . PRO A 1 187 ? 58.421 40.545 -80.953 1.00 50.59 187 PRO A CA 1
ATOM 1469 C C . PRO A 1 187 ? 57.861 41.063 -79.601 1.00 50.59 187 PRO A C 1
ATOM 1471 O O . PRO A 1 187 ? 56.768 41.617 -79.491 1.00 50.59 187 PRO A O 1
ATOM 1474 N N . ARG A 1 188 ? 58.687 40.918 -78.566 1.00 46.16 188 ARG A N 1
ATOM 1475 C CA . ARG A 1 188 ? 58.498 41.391 -77.189 1.00 46.16 188 ARG A CA 1
ATOM 1476 C C . ARG A 1 188 ? 58.390 42.924 -77.121 1.00 46.16 188 ARG A C 1
ATOM 1478 O O . ARG A 1 188 ? 59.234 43.616 -77.686 1.00 46.16 188 ARG A O 1
ATOM 1485 N N . ARG A 1 189 ? 57.396 43.443 -76.393 1.00 42.84 189 ARG A N 1
ATOM 1486 C CA . ARG A 1 189 ? 57.348 44.835 -75.916 1.00 42.84 189 ARG A CA 1
ATOM 1487 C C . ARG A 1 189 ? 57.288 44.791 -74.388 1.00 42.84 189 ARG A C 1
ATOM 1489 O O . ARG A 1 189 ? 56.224 44.551 -73.831 1.00 42.84 189 ARG A O 1
ATOM 1496 N N . ASP A 1 190 ? 58.450 44.951 -73.765 1.00 40.19 190 ASP A N 1
ATOM 1497 C CA . ASP A 1 190 ? 58.592 45.269 -72.341 1.00 40.19 190 ASP A CA 1
ATOM 1498 C C . ASP A 1 190 ? 58.614 46.804 -72.161 1.00 40.19 190 ASP A C 1
ATOM 1500 O O . ASP A 1 190 ? 58.774 47.526 -73.149 1.00 40.19 190 ASP A O 1
ATOM 1504 N N . SER A 1 191 ? 58.500 47.241 -70.899 1.00 47.56 191 SER A N 1
ATOM 1505 C CA . SER A 1 191 ? 58.478 48.613 -70.339 1.00 47.56 191 SER A CA 1
ATOM 1506 C C . SER A 1 191 ? 57.083 49.244 -70.177 1.00 47.56 191 SER A C 1
ATOM 1508 O O . SER A 1 191 ? 56.346 49.384 -71.144 1.00 47.56 191 SER A O 1
ATOM 1510 N N . ASP A 1 192 ? 56.628 49.676 -68.994 1.00 38.94 192 ASP A N 1
ATOM 1511 C CA . ASP A 1 192 ? 57.286 49.867 -67.693 1.00 38.94 192 ASP A CA 1
ATOM 1512 C C . ASP A 1 192 ? 56.258 49.897 -66.538 1.00 38.94 192 ASP A C 1
ATOM 1514 O O . ASP A 1 192 ? 55.163 50.431 -66.684 1.00 38.94 192 ASP A O 1
ATOM 1518 N N . ASN A 1 193 ? 56.682 49.346 -65.393 1.00 38.38 193 ASN A N 1
ATOM 1519 C CA . ASN A 1 193 ? 56.572 49.843 -64.009 1.00 38.38 193 ASN A CA 1
ATOM 1520 C C . ASN A 1 193 ? 55.284 50.539 -63.521 1.00 38.38 193 ASN A C 1
ATOM 1522 O O . ASN A 1 193 ? 55.000 51.672 -63.894 1.00 38.38 193 ASN A O 1
ATOM 1526 N N . ASN A 1 194 ? 54.643 49.961 -62.496 1.00 33.28 194 ASN A N 1
ATOM 1527 C CA . ASN A 1 194 ? 54.735 50.399 -61.083 1.00 33.28 194 ASN A CA 1
ATOM 1528 C C . ASN A 1 194 ? 53.607 49.719 -60.265 1.00 33.28 194 ASN A C 1
ATOM 1530 O O . ASN A 1 194 ? 52.504 49.555 -60.785 1.00 33.28 194 ASN A O 1
ATOM 1534 N N . PRO A 1 195 ? 53.864 49.278 -59.020 1.00 44.00 195 PRO A N 1
ATOM 1535 C CA . PRO A 1 195 ? 53.083 48.271 -58.332 1.00 44.00 195 PRO A CA 1
ATOM 1536 C C . PRO A 1 195 ? 51.961 48.913 -57.522 1.00 44.00 195 PRO A C 1
ATOM 1538 O O . PRO A 1 195 ? 52.093 50.037 -57.051 1.00 44.00 195 PRO A O 1
ATOM 1541 N N . ASN A 1 196 ? 50.892 48.161 -57.303 1.00 32.19 196 ASN A N 1
ATOM 1542 C CA . ASN A 1 196 ? 50.319 48.000 -55.977 1.00 32.19 196 ASN A CA 1
ATOM 1543 C C . ASN A 1 196 ? 49.469 46.731 -55.991 1.00 32.19 196 ASN A C 1
ATOM 1545 O O . ASN A 1 196 ? 48.641 46.526 -56.873 1.00 32.19 196 ASN A O 1
ATOM 1549 N N . SER A 1 197 ? 49.822 45.871 -55.042 1.00 33.91 197 SER A N 1
ATOM 1550 C CA . SER A 1 197 ? 49.055 44.776 -54.459 1.00 33.91 197 SER A CA 1
ATOM 1551 C C . SER A 1 197 ? 47.567 44.775 -54.789 1.00 33.91 197 SER A C 1
ATOM 1553 O O . SER A 1 197 ? 46.903 45.758 -54.493 1.00 33.91 197 SER A O 1
ATOM 1555 N N . ASP A 1 198 ? 47.083 43.650 -55.312 1.00 32.19 198 ASP A N 1
ATOM 1556 C CA . ASP A 1 198 ? 45.922 42.932 -54.771 1.00 32.19 198 ASP A CA 1
ATOM 1557 C C . ASP A 1 198 ? 45.927 41.528 -55.390 1.00 32.19 198 ASP A C 1
ATOM 1559 O O . ASP A 1 198 ? 45.354 41.261 -56.446 1.00 32.19 198 ASP A O 1
ATOM 1563 N N . SER A 1 199 ? 46.701 40.641 -54.764 1.00 37.59 199 SER A N 1
ATOM 1564 C CA . SER A 1 199 ? 46.640 39.208 -55.011 1.00 37.59 199 SER A CA 1
ATOM 1565 C C . SER A 1 199 ? 45.532 38.592 -54.168 1.00 37.59 199 SER A C 1
ATOM 1567 O O . SER A 1 199 ? 45.434 38.857 -52.972 1.00 37.59 199 SER A O 1
ATOM 1569 N N . ASP A 1 200 ? 44.832 37.681 -54.830 1.00 33.31 200 ASP A N 1
ATOM 1570 C CA . ASP A 1 200 ? 44.249 36.472 -54.268 1.00 33.31 200 ASP A CA 1
ATOM 1571 C C . ASP A 1 200 ? 42.855 36.562 -53.637 1.00 33.31 200 ASP A C 1
ATOM 1573 O O . ASP A 1 200 ? 42.632 36.855 -52.469 1.00 33.31 200 ASP A O 1
ATOM 1577 N N . SER A 1 201 ? 41.913 36.222 -54.523 1.00 35.03 201 SER A N 1
ATOM 1578 C CA . SER A 1 201 ? 41.060 35.035 -54.409 1.00 35.03 201 SER A CA 1
ATOM 1579 C C . SER A 1 201 ? 40.279 34.868 -53.110 1.00 35.03 201 SER A C 1
ATOM 1581 O O . SER A 1 201 ? 40.793 34.484 -52.067 1.00 35.03 201 SER A O 1
ATOM 1583 N N . LEU A 1 202 ? 38.977 35.065 -53.299 1.00 35.50 202 LEU A N 1
ATOM 1584 C CA . LEU A 1 202 ? 37.858 34.663 -52.463 1.00 35.50 202 LEU A CA 1
ATOM 1585 C C . LEU A 1 202 ? 38.032 33.240 -51.899 1.00 35.50 202 LEU A C 1
ATOM 1587 O O . LEU A 1 202 ? 37.666 32.268 -52.557 1.00 35.50 202 LEU A O 1
ATOM 1591 N N . ASP A 1 203 ? 38.509 33.159 -50.661 1.00 33.16 203 ASP A N 1
ATOM 1592 C CA . ASP A 1 203 ? 38.196 32.085 -49.725 1.00 33.16 203 ASP A CA 1
ATOM 1593 C C . ASP A 1 203 ? 37.354 32.651 -48.572 1.00 33.16 203 ASP A C 1
ATOM 1595 O O . ASP A 1 203 ? 37.585 33.755 -48.087 1.00 33.16 203 ASP A O 1
ATOM 1599 N N . GLU A 1 204 ? 36.371 31.844 -48.169 1.00 34.88 204 GLU A N 1
ATOM 1600 C CA . GLU A 1 204 ? 35.641 31.863 -46.894 1.00 34.88 204 GLU A CA 1
ATOM 1601 C C . GLU A 1 204 ? 34.950 33.161 -46.442 1.00 34.88 204 GLU A C 1
ATOM 1603 O O . GLU A 1 204 ? 35.553 34.031 -45.829 1.00 34.88 204 GLU A O 1
ATOM 1608 N N . LEU A 1 205 ? 33.618 33.200 -46.571 1.00 38.38 205 LEU A N 1
ATOM 1609 C CA . LEU A 1 205 ? 32.706 33.153 -45.412 1.00 38.38 205 LEU A CA 1
ATOM 1610 C C . LEU A 1 205 ? 31.259 33.223 -45.917 1.00 38.38 205 LEU A C 1
ATOM 1612 O O . LEU A 1 205 ? 30.776 34.278 -46.316 1.00 38.38 205 LEU A O 1
ATOM 1616 N N . ASN A 1 206 ? 30.527 32.114 -45.856 1.00 31.27 206 ASN A N 1
ATOM 1617 C CA . ASN A 1 206 ? 29.079 32.211 -45.679 1.00 31.27 206 ASN A CA 1
ATOM 1618 C C . ASN A 1 206 ? 28.693 31.346 -44.484 1.00 31.27 206 ASN A C 1
ATOM 1620 O O . ASN A 1 206 ? 28.023 30.318 -44.584 1.00 31.27 206 ASN A O 1
ATOM 1624 N N . THR A 1 207 ? 29.224 31.771 -43.343 1.00 36.28 207 THR A N 1
ATOM 1625 C CA . THR A 1 207 ? 28.712 31.416 -42.032 1.00 36.28 207 THR A CA 1
ATOM 1626 C C . THR A 1 207 ? 27.523 32.330 -41.788 1.00 36.28 207 THR A C 1
ATOM 1628 O O . THR A 1 207 ? 27.657 33.547 -41.677 1.00 36.28 207 THR A O 1
ATOM 1631 N N . TYR A 1 208 ? 26.353 31.708 -41.758 1.00 37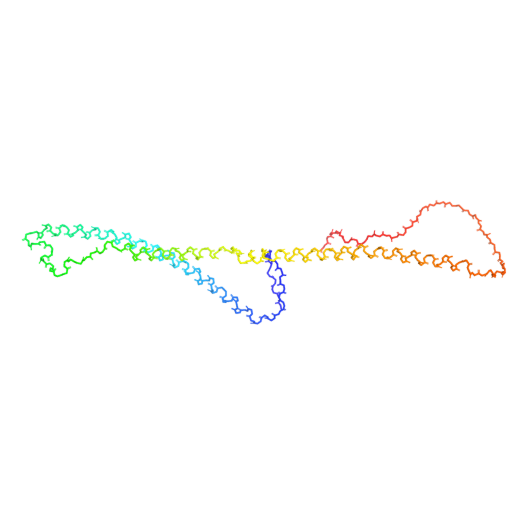.22 208 TYR A N 1
ATOM 1632 C CA . TYR A 1 208 ? 25.202 32.198 -41.024 1.00 37.22 208 TYR A CA 1
ATOM 1633 C C . TYR A 1 208 ? 25.636 32.632 -39.620 1.00 37.22 208 TYR A C 1
ATOM 1635 O O . TYR A 1 208 ? 26.162 31.813 -38.875 1.00 37.22 208 TYR A O 1
ATOM 1643 N N . ASP A 1 209 ? 25.466 33.911 -39.301 1.00 39.16 209 ASP A N 1
ATOM 1644 C CA . ASP A 1 209 ? 24.661 34.381 -38.165 1.00 39.16 209 ASP A CA 1
ATOM 1645 C C . ASP A 1 209 ? 24.935 35.875 -37.932 1.00 39.16 209 ASP A C 1
ATOM 1647 O O . ASP A 1 209 ? 26.060 36.274 -37.641 1.00 39.16 209 ASP A O 1
ATOM 1651 N N . LEU A 1 210 ? 23.903 36.713 -38.038 1.00 38.00 210 LEU A N 1
ATOM 1652 C CA . LEU A 1 210 ? 23.340 37.376 -36.861 1.00 38.00 210 LEU A CA 1
ATOM 1653 C C . LEU A 1 210 ? 22.084 38.169 -37.244 1.00 38.00 210 LEU A C 1
ATOM 1655 O O . LEU A 1 210 ? 22.028 38.869 -38.254 1.00 38.00 210 LEU A O 1
ATOM 1659 N N . ASP A 1 211 ? 21.098 38.038 -36.369 1.00 43.56 211 ASP A N 1
ATOM 1660 C CA . ASP A 1 211 ? 19.832 38.753 -36.290 1.00 43.56 211 ASP A CA 1
ATOM 1661 C C . ASP A 1 211 ? 19.936 40.257 -36.562 1.00 43.56 211 ASP A C 1
ATOM 1663 O O . ASP A 1 211 ? 20.891 40.885 -36.110 1.00 43.56 211 ASP A O 1
ATOM 1667 N N . THR A 1 212 ? 18.900 40.851 -37.177 1.00 44.44 212 THR A N 1
ATOM 1668 C CA . THR A 1 212 ? 18.347 42.187 -36.844 1.00 44.44 212 THR A CA 1
ATOM 1669 C C . THR A 1 212 ? 17.104 42.470 -37.712 1.00 44.44 212 THR A C 1
ATOM 1671 O O . THR A 1 212 ? 17.220 42.665 -38.915 1.00 44.44 212 THR A O 1
ATOM 1674 N N . TYR A 1 213 ? 15.936 42.558 -37.057 1.00 43.47 213 TYR A N 1
ATOM 1675 C CA . TYR A 1 213 ? 14.692 43.231 -37.492 1.00 43.47 213 TYR A CA 1
ATOM 1676 C C . TYR A 1 213 ? 13.896 42.686 -38.699 1.00 43.47 213 TYR A C 1
ATOM 1678 O O . TYR A 1 213 ? 14.235 42.958 -39.847 1.00 43.47 213 TYR A O 1
ATOM 1686 N N . ALA A 1 214 ? 12.736 42.073 -38.414 1.00 38.75 214 ALA A N 1
ATOM 1687 C CA . ALA A 1 214 ? 11.378 42.564 -38.747 1.00 38.75 214 ALA A CA 1
ATOM 1688 C C . ALA A 1 214 ? 10.330 41.454 -38.549 1.00 38.75 214 ALA A C 1
ATOM 1690 O O . ALA A 1 214 ? 10.483 40.377 -39.164 1.00 38.75 214 ALA A O 1
#

Foldseek 3Di:
DDDDDDDDDDDDPDDDDDPPVVVVVVVVVVVVVVVLVVVLVVLVVVLVVLVVVVVVVVVVVVVVVVVQVVQQVVCVVVVGPCNVVDPPPDPPPPPCPCPPSVVVSVVSVVVSVVSVVVVDPPVVVVVVVCVVCVVVVVVVVVVVVVVVVCVVPVVVVVVVVVVVVVVVVVVVVVVPDDDDDDDDDDDDDDDDDDDDDDDDDDDDDPDDDDDDDD

pLDDT: mean 70.2, std 20.17, range [31.27, 95.25]

Secondary structure (DSSP, 8-state):
---------S------S-TTSHHHHHHHHHHHHHHHHHHHHHHHHHHHHHHHHHHHHHHHHHHHHHHHHHHHHHTGGGTHHHHHHGGGTT----TTHHHHHHHHHHHHHHHHHHHHHTTS---HHHHHHHHHHHHHHHHHHHHHHHHHHHHHHHHHHHHHHHHHHHHHHHHHHTTS--------------------------------------

Organism: NCBI:txid481459

Radius of gyration: 48.03 Å; Cα contacts (8 Å, |Δi|>4): 31; chains: 1; bounding box: 92×70×134 Å

Solvent-accessible surface area (backbone atoms only — not comparable to full-atom values): 13664 Å² total; per-residue (Å²): 137,84,87,82,79,82,90,78,99,72,81,93,74,85,81,85,77,74,80,79,68,55,68,57,54,57,58,51,50,57,50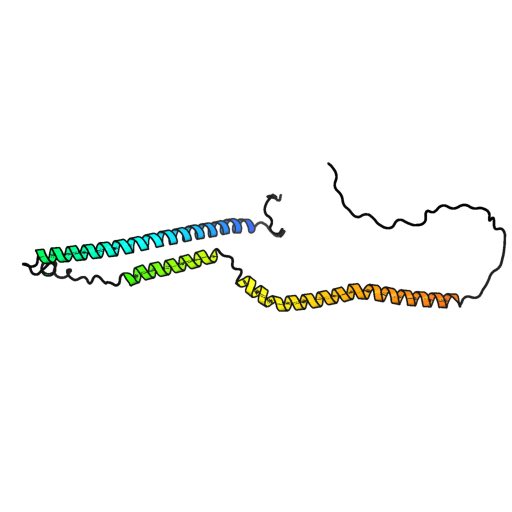,52,54,52,50,52,54,51,49,54,51,47,53,55,52,50,52,53,50,55,53,51,52,52,56,51,50,55,52,51,50,54,51,51,54,52,52,50,54,55,48,26,64,76,26,47,92,66,64,21,52,44,60,74,59,43,91,73,53,76,70,80,76,68,94,54,63,68,48,62,62,44,49,51,47,51,52,51,50,52,52,52,51,54,62,55,50,68,71,52,83,70,55,65,68,56,52,53,50,52,60,66,46,45,63,58,50,52,56,52,50,51,54,52,51,50,53,52,50,49,54,68,56,45,53,61,57,52,54,53,55,52,53,54,52,52,54,54,53,53,59,56,57,74,76,69,70,84,89,84,84,88,83,89,85,88,82,89,84,82,88,79,91,83,89,77,91,84,83,79,80,95,71,87,83,88,74,89,80,81,90,82,91,134